Protein AF-A0A3L7VJZ0-F1 (afdb_monomer_lite)

Secondary structure (DSSP, 8-state):
-EEEEEEETTT--EEEHHHH--SS-SSBTTEEEEEEEETTEEEE--EEESSTTSSSEEEEESSSTTTS-EEEEE-SSS-BTTBPTT-EEEE--TTSPEEEEEEE-SSSS-EEEEEEE----SSS--PEEEEEEETTTTEEEEEEESS-PPPPP----SS-------GGGSSSSS--B--S-SSSTTTTS--EEEE-S-GGGTTSS-SEE--HHHHTTTS-SS--BBSPPPPSEEEEEEEE-SSS-EEEEEEEEEEETTEEEEEE-SS-GGGTTT-HHHHHHHHHHHHHHGGGTTSPPPPPPTTHHHHHHHTT------

Foldseek 3Di:
DKWKWKAFPPPGDIDILLVPDDPPDAVDPQKHKKKDDALVDIDGQDDWDCQLPVQRWTWGWHDHPPATWMKTARCHCQDDQNRHHSDIDTDHHNVRIKMKMKGFDPDDHWMWMWMDDDDGHDPPPAFDWFWDQDPPGRMTITIGHHDDDADIDDDGDDPDDPGDDDLSRPLALFSFDKDQAPDPDPQPQAWFKAFCPDLLQPVHDHHTTDDCVQQVQFADRRIFGPPTDAAPDQGIWTWRDPPPTDIGGQWGWHDDPVAIDIDGDTCLRVCPPPHPSSVSSSVSRRVVRCPCSPPDDDDQDPCNQVSCVSSPNDPPDD

Sequence (318 aa):
MLSAVITNAENGTTWDATKDLSLAANPNGAWSYRWFDSPSAMGNMTDQSADWCGAGLAAWGNGTVGSTPCVLKNNSGAAFAGWTPGVLGLHPGATGRQPVVTWTAPAAGNYTFVSSFTLVGSGGDGVIPSVTRNLGKDNIGLGNQYLQTIAPVREPLAAHVAIQFDMAYAPLAKKGFIPTTANCCAGYYRKDDWAKKHPIFDGLPSGGIMDLHYYRNIVPTDKVMMQMQNPDEAVAGAINACLDYASGLYVGVYKLGGGRFVINNLQILENLGTDPAAERLLRNMLNYLAVDENKPPEQLPADWNEKLIEIGYSKGAR

Radius of gyration: 21.04 Å; chains: 1; bounding box: 46×45×62 Å

pLDDT: mean 70.58, std 19.94, range [22.89, 97.81]

Structure (mmCIF, N/CA/C/O backbone):
data_AF-A0A3L7VJZ0-F1
#
_entry.id   AF-A0A3L7VJZ0-F1
#
loop_
_atom_site.group_PDB
_atom_site.id
_atom_site.type_symbol
_atom_site.label_atom_id
_atom_site.label_alt_id
_atom_site.label_comp_id
_atom_site.label_asym_id
_atom_site.label_entity_id
_atom_site.label_seq_id
_atom_site.pdbx_PDB_ins_code
_atom_site.Cartn_x
_atom_site.Cartn_y
_atom_site.Cartn_z
_atom_site.occupancy
_atom_site.B_iso_or_equiv
_atom_site.auth_seq_id
_atom_site.auth_comp_id
_atom_site.auth_asym_id
_atom_site.auth_atom_id
_atom_site.pdbx_PDB_model_num
ATOM 1 N N . MET A 1 1 ? 10.099 -7.625 -14.345 1.00 59.50 1 MET A N 1
ATOM 2 C CA . MET A 1 1 ? 8.942 -7.784 -15.245 1.00 59.50 1 MET A CA 1
ATOM 3 C C . MET A 1 1 ? 7.699 -7.289 -14.535 1.00 59.50 1 MET A C 1
ATOM 5 O O . MET A 1 1 ? 7.506 -7.662 -13.385 1.00 59.50 1 MET A O 1
ATOM 9 N N . LEU A 1 2 ? 6.919 -6.434 -15.189 1.00 63.19 2 LEU A N 1
ATOM 10 C CA . LEU A 1 2 ? 5.676 -5.837 -14.705 1.00 63.19 2 LEU A CA 1
ATOM 11 C C . LEU A 1 2 ? 4.547 -6.215 -15.672 1.00 63.19 2 LEU A C 1
ATOM 13 O O . LEU A 1 2 ? 4.702 -6.083 -16.885 1.00 63.19 2 LEU A O 1
ATOM 17 N N . SER A 1 3 ? 3.416 -6.636 -15.115 1.00 65.88 3 SER A N 1
ATOM 18 C CA . SER A 1 3 ? 2.111 -6.598 -15.772 1.00 65.88 3 SER A CA 1
ATOM 19 C C . SER A 1 3 ? 1.154 -5.866 -14.843 1.00 65.88 3 SER A C 1
ATOM 21 O O . SER A 1 3 ? 1.153 -6.129 -13.640 1.00 65.88 3 SER A O 1
ATOM 23 N N . ALA A 1 4 ? 0.380 -4.929 -15.378 1.00 65.19 4 ALA A N 1
ATOM 24 C CA . ALA A 1 4 ? -0.675 -4.246 -14.646 1.00 65.19 4 ALA A CA 1
ATOM 25 C C . ALA A 1 4 ? -1.837 -3.947 -15.586 1.00 65.19 4 ALA A C 1
ATOM 27 O O . ALA A 1 4 ? -1.631 -3.386 -16.663 1.00 65.19 4 ALA A O 1
ATOM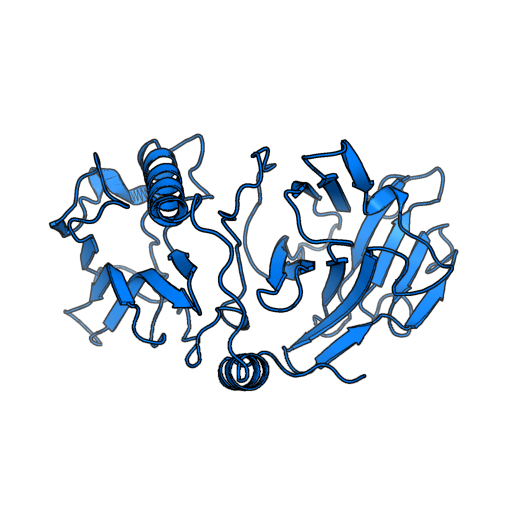 28 N N . VAL A 1 5 ? -3.042 -4.306 -15.155 1.00 70.81 5 VAL A N 1
ATOM 29 C CA . VAL A 1 5 ? -4.291 -4.040 -15.859 1.00 70.81 5 VAL A CA 1
ATOM 30 C C . VAL A 1 5 ? -5.246 -3.340 -14.905 1.00 70.81 5 VAL A C 1
ATOM 32 O O . VAL A 1 5 ? -5.552 -3.849 -13.827 1.00 70.81 5 VAL A O 1
ATOM 35 N N . ILE A 1 6 ? -5.720 -2.172 -15.320 1.00 71.75 6 ILE A N 1
ATOM 36 C CA . ILE A 1 6 ? -6.779 -1.416 -14.665 1.00 71.75 6 ILE A CA 1
ATOM 37 C C . ILE A 1 6 ? -8.039 -1.583 -15.492 1.00 71.75 6 ILE A C 1
ATOM 39 O O . ILE A 1 6 ? -7.975 -1.470 -16.708 1.00 71.75 6 ILE A O 1
ATOM 43 N N . THR A 1 7 ? -9.178 -1.837 -14.861 1.00 68.31 7 THR A N 1
ATOM 44 C CA . THR A 1 7 ? -10.475 -1.918 -15.540 1.00 68.31 7 THR A CA 1
ATOM 45 C C . THR A 1 7 ? -11.470 -1.026 -14.827 1.00 68.31 7 THR A C 1
ATOM 47 O O . THR A 1 7 ? -11.642 -1.155 -13.622 1.00 68.31 7 THR A O 1
ATOM 50 N N . ASN A 1 8 ? -12.126 -0.122 -15.545 1.00 74.00 8 ASN A N 1
ATOM 51 C CA . ASN A 1 8 ? -13.246 0.638 -15.005 1.00 74.00 8 ASN A CA 1
ATOM 52 C C . ASN A 1 8 ? -14.413 -0.326 -14.742 1.00 74.00 8 ASN A C 1
ATOM 54 O O . ASN A 1 8 ? -14.843 -1.047 -15.642 1.00 74.00 8 ASN A O 1
ATOM 58 N N . ALA A 1 9 ? -14.908 -0.359 -13.509 1.00 62.09 9 ALA A N 1
ATOM 59 C CA . ALA A 1 9 ? -15.917 -1.321 -13.077 1.00 62.09 9 ALA A CA 1
ATOM 60 C C . ALA A 1 9 ? -17.318 -1.026 -13.642 1.00 62.09 9 ALA A C 1
ATOM 62 O O . ALA A 1 9 ? -18.160 -1.918 -13.678 1.00 62.09 9 ALA A O 1
ATOM 63 N N . GLU A 1 10 ? -17.570 0.205 -14.089 1.00 67.25 10 GLU A N 1
ATOM 64 C CA . GLU A 1 10 ? -18.876 0.642 -14.590 1.00 67.25 10 GLU A CA 1
ATOM 65 C C . GLU A 1 10 ? -19.042 0.351 -16.083 1.00 67.25 10 GLU A C 1
ATOM 67 O O . GLU A 1 10 ? -20.110 -0.071 -16.521 1.00 67.25 10 GLU A O 1
ATOM 72 N N . ASN A 1 11 ? -17.987 0.570 -16.873 1.00 83.62 11 ASN A N 1
ATOM 73 C CA . ASN A 1 11 ? -18.043 0.458 -18.333 1.00 83.62 11 ASN A CA 1
ATOM 74 C C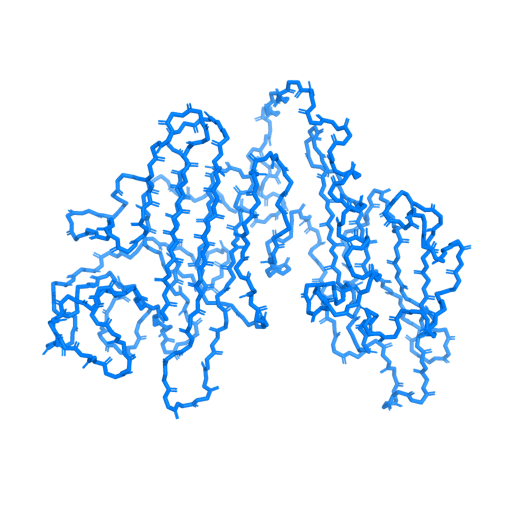 . ASN A 1 11 ? -17.083 -0.587 -18.930 1.00 83.62 11 ASN A C 1
ATOM 76 O O . ASN A 1 11 ? -17.097 -0.801 -20.140 1.00 83.62 11 ASN A O 1
ATOM 80 N N . GLY A 1 12 ? -16.250 -1.236 -18.111 1.00 79.81 12 GLY A N 1
ATOM 81 C CA . GLY A 1 12 ? -15.329 -2.287 -18.548 1.00 79.81 12 GLY A CA 1
ATOM 82 C C . GLY A 1 12 ? -14.107 -1.799 -19.332 1.00 79.81 12 GLY A C 1
ATOM 83 O O . GLY A 1 12 ? -13.362 -2.628 -19.850 1.00 79.81 12 GLY A O 1
ATOM 84 N N . THR A 1 13 ? -13.873 -0.486 -19.440 1.00 87.31 13 THR A N 1
ATOM 85 C CA . THR A 1 13 ? -12.691 0.055 -20.135 1.00 87.31 13 THR A CA 1
ATOM 86 C C . THR A 1 13 ? -11.420 -0.403 -19.435 1.00 87.31 13 THR A C 1
ATOM 88 O O . THR A 1 13 ? -11.302 -0.239 -18.222 1.00 87.31 13 THR A O 1
ATOM 91 N N . THR A 1 14 ? -10.458 -0.937 -20.189 1.00 84.56 14 THR A N 1
ATOM 92 C CA . THR A 1 14 ? -9.197 -1.455 -19.646 1.00 84.56 14 THR A CA 1
ATOM 93 C C . THR A 1 14 ? -7.994 -0.598 -20.032 1.00 84.56 14 THR A C 1
ATOM 95 O O . THR A 1 14 ? -7.876 -0.210 -21.192 1.00 84.56 14 THR A O 1
ATOM 98 N N . TRP A 1 15 ? -7.057 -0.415 -19.103 1.00 84.38 15 TRP A N 1
ATOM 99 C CA . TRP A 1 15 ? -5.712 0.118 -19.333 1.00 84.38 15 TRP A CA 1
ATOM 100 C C . TRP A 1 15 ? -4.696 -0.951 -18.952 1.00 84.38 15 TRP A C 1
ATOM 102 O O . TRP A 1 15 ? -4.693 -1.421 -17.816 1.00 84.38 15 TRP A O 1
ATOM 112 N N . ASP A 1 16 ? -3.835 -1.339 -19.882 1.00 86.94 16 ASP A N 1
ATOM 113 C CA . ASP A 1 16 ? -2.844 -2.400 -19.710 1.00 86.94 16 ASP A CA 1
ATOM 114 C C . ASP A 1 16 ? -1.460 -1.783 -19.876 1.00 86.94 16 ASP A C 1
ATOM 116 O O . ASP A 1 16 ? -1.061 -1.443 -20.987 1.00 86.94 16 ASP A O 1
ATOM 120 N N . ALA A 1 17 ? -0.715 -1.650 -18.774 1.00 78.25 17 ALA A N 1
ATOM 121 C CA . ALA A 1 17 ? 0.588 -0.981 -18.757 1.00 78.25 17 ALA A CA 1
ATOM 122 C C . ALA A 1 17 ? 1.516 -1.511 -19.860 1.00 78.25 17 ALA A C 1
ATOM 124 O O . ALA A 1 17 ? 2.274 -0.768 -20.481 1.00 78.25 17 ALA A O 1
ATOM 125 N N . THR A 1 18 ? 1.431 -2.813 -20.124 1.00 81.38 18 THR A N 1
ATOM 126 C CA . THR A 1 18 ? 2.299 -3.506 -21.064 1.00 81.38 18 THR A CA 1
ATOM 127 C C . THR A 1 18 ? 1.912 -3.228 -22.506 1.00 81.38 18 THR A C 1
ATOM 129 O O . THR A 1 18 ? 2.779 -2.987 -23.352 1.00 81.38 18 THR A O 1
ATOM 132 N N . LYS A 1 19 ? 0.614 -3.259 -22.816 1.00 87.25 19 LYS A N 1
ATOM 133 C CA . LYS A 1 19 ? 0.118 -2.960 -24.167 1.00 87.25 19 LYS A CA 1
ATOM 134 C C . LYS A 1 19 ? 0.196 -1.472 -24.482 1.00 87.25 19 LYS A C 1
ATOM 136 O O . LYS A 1 19 ? 0.553 -1.132 -25.606 1.00 87.25 19 LYS A O 1
ATOM 141 N N . ASP A 1 20 ? -0.037 -0.635 -23.480 1.00 89.50 20 ASP A N 1
ATOM 142 C CA . ASP A 1 20 ? -0.216 0.807 -23.627 1.00 89.50 20 ASP A CA 1
ATOM 143 C C . ASP A 1 20 ? 1.103 1.600 -23.605 1.00 89.50 20 ASP A C 1
ATOM 145 O O . ASP A 1 20 ? 1.085 2.818 -23.817 1.00 89.50 20 ASP A O 1
ATOM 149 N N . LEU A 1 21 ? 2.257 0.948 -23.378 1.00 88.88 21 LEU A N 1
ATOM 150 C CA . LEU A 1 21 ? 3.555 1.615 -23.515 1.00 88.88 21 LEU A CA 1
ATOM 151 C C . LEU A 1 21 ? 3.693 2.217 -24.918 1.00 88.88 21 LEU A C 1
ATOM 153 O O . LEU A 1 21 ? 3.737 1.501 -25.918 1.00 88.88 21 LEU A O 1
ATOM 157 N N . SER A 1 22 ? 3.837 3.540 -24.959 1.00 90.38 22 SER A N 1
ATOM 158 C CA . SER A 1 22 ? 4.000 4.333 -26.173 1.00 90.38 22 SER A CA 1
ATOM 159 C C . SER A 1 22 ? 5.201 5.258 -26.042 1.00 90.38 22 SER A C 1
ATOM 161 O O . SER A 1 22 ? 5.439 5.816 -24.973 1.00 90.38 22 SER A O 1
ATOM 163 N N . LEU A 1 23 ? 5.925 5.440 -27.147 1.00 92.44 23 LEU A N 1
ATOM 164 C CA . LEU A 1 23 ? 7.024 6.401 -27.283 1.00 92.44 23 LEU A CA 1
ATOM 165 C C . LEU A 1 23 ? 6.577 7.695 -27.986 1.00 92.44 23 LEU A C 1
ATOM 167 O O . LEU A 1 23 ? 7.405 8.473 -28.442 1.00 92.44 23 LEU A O 1
ATOM 171 N N . ALA A 1 24 ? 5.270 7.906 -28.163 1.00 92.94 24 ALA A N 1
ATOM 172 C CA . ALA A 1 24 ? 4.765 9.114 -28.815 1.00 92.94 24 ALA A CA 1
ATOM 173 C C . ALA A 1 24 ? 4.842 10.343 -27.893 1.00 92.94 24 ALA A C 1
ATOM 175 O O . ALA A 1 24 ? 5.094 11.449 -28.362 1.00 92.94 24 ALA A O 1
ATOM 176 N N . ALA A 1 25 ? 4.603 10.144 -26.593 1.00 92.81 25 ALA A N 1
ATOM 177 C CA . ALA A 1 25 ? 4.628 11.184 -25.571 1.00 92.81 25 ALA A CA 1
ATOM 178 C C . ALA A 1 25 ? 4.770 10.571 -24.168 1.00 92.81 25 ALA A C 1
ATOM 180 O O . ALA A 1 25 ? 4.453 9.399 -23.956 1.00 92.81 25 ALA A O 1
ATOM 181 N N . ASN A 1 26 ? 5.200 11.380 -23.199 1.00 92.12 26 ASN A N 1
ATOM 182 C CA . ASN A 1 26 ? 5.160 11.046 -21.778 1.00 92.12 26 ASN A CA 1
ATOM 183 C C . ASN A 1 26 ? 4.811 12.306 -20.966 1.00 92.12 26 ASN A C 1
ATOM 185 O O . ASN A 1 26 ? 5.629 13.227 -20.899 1.00 92.12 26 ASN A O 1
ATOM 189 N N . PRO A 1 27 ? 3.621 12.383 -20.348 1.00 89.31 27 PRO A N 1
ATOM 190 C CA . PRO A 1 27 ? 2.592 11.341 -20.239 1.00 89.31 27 PRO A CA 1
ATOM 191 C C . PRO A 1 27 ? 1.908 11.002 -21.577 1.00 89.31 27 PRO A C 1
ATOM 193 O O . PRO A 1 27 ? 1.897 11.813 -22.500 1.00 89.31 27 PRO A O 1
ATOM 196 N N . ASN A 1 28 ? 1.313 9.809 -21.666 1.00 87.12 28 ASN A N 1
ATOM 197 C CA . ASN A 1 28 ? 0.486 9.377 -22.795 1.00 87.12 28 ASN A CA 1
ATOM 198 C C . ASN A 1 28 ? -0.819 8.744 -22.298 1.00 87.12 28 ASN A C 1
ATOM 200 O O . ASN A 1 28 ? -0.825 7.639 -21.750 1.00 87.12 28 ASN A O 1
ATOM 204 N N . GLY A 1 29 ? -1.933 9.447 -22.506 1.00 87.31 29 GLY A N 1
ATOM 205 C CA . GLY A 1 29 ? -3.231 9.043 -21.969 1.00 87.31 29 GLY A CA 1
ATOM 206 C C . GLY A 1 29 ? -3.200 8.957 -20.440 1.00 87.31 29 GLY A C 1
ATOM 207 O O . GLY A 1 29 ? -2.767 9.892 -19.772 1.00 87.31 29 GLY A O 1
ATOM 208 N N . ALA A 1 30 ? -3.642 7.823 -19.895 1.00 81.62 30 ALA A N 1
ATOM 209 C CA . ALA A 1 30 ? -3.660 7.566 -18.454 1.00 81.62 30 ALA A CA 1
ATOM 210 C C . ALA A 1 30 ? -2.274 7.235 -17.865 1.00 81.62 30 ALA A C 1
ATOM 212 O O . ALA A 1 30 ? -2.130 7.162 -16.646 1.00 81.62 30 ALA A O 1
ATOM 213 N N . TRP A 1 31 ? -1.256 7.015 -18.703 1.00 84.69 31 TRP A N 1
ATOM 214 C CA . TRP A 1 31 ? 0.049 6.514 -18.278 1.00 84.69 31 TRP A CA 1
ATOM 215 C C . TRP A 1 31 ? 1.120 7.605 -18.254 1.00 84.69 31 TRP A C 1
ATOM 217 O O . TRP A 1 31 ? 1.210 8.444 -19.150 1.00 84.69 31 TRP A O 1
ATOM 227 N N . SER A 1 32 ? 1.990 7.548 -17.247 1.00 83.12 32 SER A N 1
ATOM 228 C CA . SER A 1 32 ? 3.248 8.297 -17.212 1.00 83.12 32 SER A CA 1
ATOM 229 C C . SER A 1 32 ? 4.397 7.435 -16.697 1.00 83.12 32 SER A C 1
ATOM 231 O O . SER A 1 32 ? 4.209 6.561 -15.849 1.00 83.12 32 SER A O 1
ATOM 233 N N . TYR A 1 33 ? 5.596 7.703 -17.205 1.00 85.19 33 TYR A N 1
ATOM 234 C CA . TYR A 1 33 ? 6.823 6.977 -16.883 1.00 85.19 33 TYR A CA 1
ATOM 235 C C . TYR A 1 33 ? 7.784 7.940 -16.203 1.00 85.19 33 TYR A C 1
ATOM 237 O O . TYR A 1 33 ? 8.124 8.991 -16.750 1.00 85.19 33 TYR A O 1
ATOM 245 N N . ARG A 1 34 ? 8.165 7.641 -14.968 1.00 81.56 34 ARG A N 1
ATOM 246 C CA . ARG A 1 34 ? 8.806 8.600 -14.070 1.00 81.56 34 ARG A CA 1
ATOM 247 C C . ARG A 1 34 ? 10.038 7.996 -13.435 1.00 81.56 34 ARG A C 1
ATOM 249 O O . ARG A 1 34 ? 10.108 6.792 -13.234 1.00 81.56 34 ARG A O 1
ATOM 256 N N . TRP A 1 35 ? 10.996 8.839 -13.099 1.00 76.56 35 TRP A N 1
ATOM 257 C CA . TRP A 1 35 ? 12.104 8.475 -12.226 1.00 76.56 35 TRP A CA 1
ATOM 258 C C . TRP A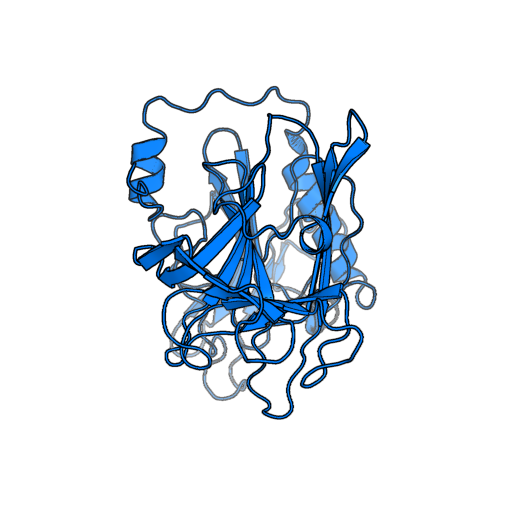 1 35 ? 11.834 9.018 -10.824 1.00 76.56 35 TRP A C 1
ATOM 260 O O . TRP A 1 35 ? 11.205 10.068 -10.671 1.00 76.56 35 TRP A O 1
ATOM 270 N N . PHE A 1 36 ? 12.319 8.302 -9.817 1.00 68.69 36 PHE A N 1
ATOM 271 C CA . PHE A 1 36 ? 12.173 8.640 -8.412 1.00 68.69 36 PHE A CA 1
ATOM 272 C C . PHE A 1 36 ? 13.491 8.446 -7.662 1.00 68.69 36 PHE A C 1
ATOM 274 O O . PHE A 1 36 ? 14.038 7.345 -7.646 1.00 68.69 36 PHE A O 1
ATOM 281 N N . ASP A 1 37 ? 13.942 9.495 -6.983 1.00 65.94 37 ASP A N 1
ATOM 282 C CA . ASP A 1 37 ? 15.051 9.440 -6.025 1.00 65.94 37 ASP A CA 1
ATOM 283 C C . ASP A 1 37 ? 14.549 9.685 -4.599 1.00 65.94 37 ASP A C 1
ATOM 285 O O . ASP A 1 37 ? 14.923 8.988 -3.659 1.00 65.94 37 ASP A O 1
ATOM 289 N N . SER A 1 38 ? 13.711 10.710 -4.436 1.00 57.22 38 SER A N 1
ATOM 290 C CA . SER A 1 38 ? 13.129 11.131 -3.162 1.00 57.22 38 SER A CA 1
ATOM 291 C C . SER A 1 38 ? 11.827 11.912 -3.411 1.00 57.22 38 SER A C 1
ATOM 293 O O . SER A 1 38 ? 11.558 12.309 -4.548 1.00 57.22 38 SER A O 1
ATOM 295 N N . PRO A 1 39 ? 11.000 12.193 -2.386 1.00 50.78 39 PRO A N 1
ATOM 296 C CA . PRO A 1 39 ? 9.749 12.941 -2.568 1.00 50.78 39 PRO A CA 1
ATOM 297 C C . PRO A 1 39 ? 9.911 14.341 -3.190 1.00 50.78 39 PRO A C 1
ATOM 299 O O . PRO A 1 39 ? 8.983 14.853 -3.816 1.00 50.78 39 PRO A O 1
ATOM 302 N N . SER A 1 40 ? 11.081 14.970 -3.034 1.00 52.59 40 SER A N 1
ATOM 303 C CA . SER A 1 40 ? 11.429 16.250 -3.668 1.00 52.59 40 SER A CA 1
ATOM 304 C C . SER A 1 40 ? 12.166 16.091 -5.004 1.00 52.59 40 SER A C 1
ATOM 306 O O . SER A 1 40 ? 12.342 17.074 -5.721 1.00 52.59 40 SER A O 1
ATOM 308 N N . ALA A 1 41 ? 12.568 14.869 -5.358 1.00 65.38 41 ALA A N 1
ATOM 309 C CA . ALA A 1 41 ? 13.318 14.532 -6.560 1.00 65.38 41 ALA A CA 1
ATOM 310 C C . ALA A 1 41 ? 12.626 13.375 -7.300 1.00 65.38 41 ALA A C 1
ATOM 312 O O . ALA A 1 41 ? 13.017 12.210 -7.215 1.00 65.38 41 ALA A O 1
ATOM 313 N N . MET A 1 42 ? 11.564 13.728 -8.024 1.00 71.12 42 MET A N 1
ATOM 314 C CA . MET A 1 42 ? 10.808 12.843 -8.906 1.00 71.12 42 MET A CA 1
ATOM 315 C C . MET A 1 42 ? 10.390 13.623 -10.153 1.00 71.12 42 MET A C 1
ATOM 317 O O . MET A 1 42 ? 9.922 14.759 -10.050 1.00 71.12 42 MET A O 1
ATOM 321 N N . GLY A 1 43 ? 10.471 13.007 -11.328 1.00 76.38 43 GLY A N 1
ATOM 322 C CA . GLY A 1 43 ? 10.140 13.667 -12.591 1.00 76.38 43 GLY A CA 1
ATOM 323 C C . GLY A 1 43 ? 9.720 12.684 -13.673 1.00 76.38 43 GLY A C 1
ATOM 324 O O . GLY A 1 43 ? 9.879 11.477 -13.516 1.00 76.38 43 GLY A O 1
ATOM 325 N N . ASN A 1 44 ? 9.155 13.192 -14.767 1.00 86.25 44 ASN A N 1
ATOM 326 C CA . ASN A 1 44 ? 8.899 12.360 -15.941 1.00 86.25 44 ASN A CA 1
ATOM 327 C C . ASN A 1 44 ? 10.227 12.022 -16.624 1.00 86.25 44 ASN A C 1
ATOM 329 O O . ASN A 1 44 ? 11.151 12.835 -16.651 1.00 86.25 44 ASN A O 1
ATOM 333 N N . MET A 1 45 ? 10.314 10.809 -17.153 1.00 88.12 45 MET A N 1
ATOM 334 C CA . MET A 1 45 ? 11.379 10.404 -18.062 1.00 88.12 45 MET A CA 1
ATOM 335 C C . MET A 1 45 ? 11.226 11.168 -19.378 1.00 88.12 45 MET A C 1
ATOM 337 O O . MET A 1 45 ? 10.134 11.197 -19.945 1.00 88.12 45 MET A O 1
ATOM 341 N N . THR A 1 46 ? 12.296 11.812 -19.835 1.00 91.81 46 THR A N 1
ATOM 342 C CA . THR A 1 46 ? 12.286 12.662 -21.037 1.00 91.81 46 THR A CA 1
ATOM 343 C C . THR A 1 46 ? 12.917 11.989 -22.241 1.00 91.81 46 THR A C 1
ATOM 345 O O . THR A 1 46 ? 12.632 12.373 -23.371 1.00 91.81 46 THR A O 1
ATOM 348 N N . ASP A 1 47 ? 13.749 10.981 -22.006 1.00 90.38 47 ASP A N 1
ATOM 349 C CA . ASP A 1 47 ? 14.479 10.306 -23.061 1.00 90.38 47 ASP A CA 1
ATOM 350 C C . ASP A 1 47 ? 13.693 9.077 -23.508 1.00 90.38 47 ASP A C 1
ATOM 352 O O . ASP A 1 47 ? 13.207 8.302 -22.679 1.00 90.38 47 ASP A O 1
ATOM 356 N N . GLN A 1 48 ? 13.592 8.887 -24.822 1.00 91.62 48 GLN A N 1
ATOM 357 C CA . GLN A 1 48 ? 12.895 7.764 -25.440 1.00 91.62 48 GLN A CA 1
ATOM 358 C C . GLN A 1 48 ? 13.763 7.102 -26.510 1.00 91.62 48 GLN A C 1
ATOM 360 O O . GLN A 1 48 ? 14.454 7.778 -27.272 1.00 91.62 48 GLN A O 1
ATOM 365 N N . SER A 1 49 ? 13.695 5.777 -26.605 1.00 89.94 49 SER A N 1
ATOM 366 C CA . SER A 1 49 ? 14.302 5.028 -27.708 1.00 89.94 49 SER A CA 1
ATOM 367 C C . SER A 1 49 ? 13.428 3.843 -28.077 1.00 89.94 49 SER A C 1
ATOM 369 O O . SER A 1 49 ? 12.936 3.137 -27.200 1.00 89.94 49 SER A O 1
ATOM 371 N N . ALA A 1 50 ? 13.256 3.604 -29.377 1.00 89.81 50 ALA A N 1
ATOM 372 C CA . ALA A 1 50 ? 12.656 2.368 -29.880 1.00 89.81 50 ALA A CA 1
ATOM 373 C C . ALA A 1 50 ? 13.594 1.160 -29.711 1.00 89.81 50 ALA A C 1
ATOM 375 O O . ALA A 1 50 ? 13.145 0.019 -29.807 1.00 89.81 50 ALA A O 1
ATOM 376 N N . ASP A 1 51 ? 14.877 1.423 -29.454 1.00 88.00 51 ASP A N 1
ATOM 377 C CA . ASP A 1 51 ? 15.906 0.412 -29.294 1.00 88.00 51 ASP A CA 1
ATOM 378 C C . ASP A 1 51 ? 16.972 0.851 -28.276 1.00 88.00 51 ASP A C 1
ATOM 380 O O . ASP A 1 51 ? 18.094 1.232 -28.609 1.00 88.00 51 ASP A O 1
ATOM 384 N N . TRP A 1 52 ? 16.587 0.871 -27.000 1.00 83.50 52 TRP A N 1
ATOM 385 C CA . TRP A 1 52 ? 17.361 1.464 -25.908 1.00 83.50 52 TRP A CA 1
ATOM 386 C C . TRP A 1 52 ? 18.743 0.833 -25.708 1.00 83.50 52 TRP A C 1
ATOM 388 O O . TRP A 1 52 ? 19.636 1.500 -25.214 1.00 83.50 52 TRP A O 1
ATOM 398 N N . CYS A 1 53 ? 18.960 -0.424 -26.092 1.00 77.25 53 CYS A N 1
ATOM 399 C CA . CYS A 1 53 ? 20.256 -1.099 -25.943 1.00 77.25 53 CYS A CA 1
ATOM 400 C C . CYS A 1 53 ? 20.705 -1.883 -27.186 1.00 77.25 53 CYS A C 1
ATOM 402 O O . CYS A 1 53 ? 21.576 -2.744 -27.073 1.00 77.25 53 CYS A O 1
ATOM 404 N N . GLY A 1 54 ? 20.132 -1.607 -28.362 1.00 77.88 54 GLY A N 1
ATOM 405 C CA . GLY A 1 54 ? 20.439 -2.370 -29.579 1.00 77.88 54 GLY A CA 1
ATOM 406 C C . GLY A 1 54 ? 19.836 -3.782 -29.589 1.00 77.88 54 GLY A C 1
ATOM 407 O O . GLY A 1 54 ? 20.372 -4.676 -30.240 1.00 77.88 54 GLY A O 1
ATOM 408 N N . ALA A 1 55 ? 18.776 -4.011 -28.812 1.00 75.19 55 ALA A N 1
ATOM 409 C CA . ALA A 1 55 ? 18.142 -5.311 -28.606 1.00 75.19 55 ALA A CA 1
ATOM 410 C C . ALA A 1 55 ? 16.615 -5.294 -28.806 1.00 75.19 55 ALA A C 1
ATOM 412 O O . ALA A 1 55 ? 15.917 -6.179 -28.317 1.00 75.19 55 ALA A O 1
ATOM 413 N N . GLY A 1 56 ? 16.073 -4.285 -29.495 1.00 82.44 56 GLY A N 1
ATOM 414 C CA . GLY A 1 56 ? 14.636 -4.133 -29.742 1.00 82.44 56 GLY A CA 1
ATOM 415 C C . GLY A 1 56 ? 13.832 -3.786 -28.485 1.00 82.44 56 GLY A C 1
ATOM 416 O O . GLY A 1 56 ? 12.664 -4.167 -28.367 1.00 82.44 56 GLY A O 1
ATOM 417 N N . LEU A 1 57 ? 14.458 -3.103 -27.522 1.00 86.31 57 LEU A N 1
ATOM 418 C CA . LEU A 1 57 ? 13.795 -2.663 -26.296 1.00 86.31 57 LEU A CA 1
ATOM 419 C C . LEU A 1 57 ? 13.293 -1.228 -26.459 1.00 86.31 57 LEU A C 1
ATOM 421 O O . LEU A 1 57 ? 14.082 -0.286 -26.433 1.00 86.31 57 LEU A O 1
ATOM 425 N N . ALA A 1 58 ? 11.979 -1.057 -26.576 1.00 90.06 58 ALA A N 1
ATOM 426 C CA . ALA A 1 58 ? 11.373 0.268 -26.533 1.00 90.06 58 ALA A CA 1
ATOM 427 C C . ALA A 1 58 ? 11.396 0.780 -25.094 1.00 90.06 58 ALA A C 1
ATOM 429 O O . ALA A 1 58 ? 10.977 0.051 -24.197 1.00 90.06 58 ALA A O 1
ATOM 430 N N . ALA A 1 59 ? 11.857 2.003 -24.846 1.00 89.00 59 ALA A N 1
ATOM 431 C CA . ALA A 1 59 ? 11.983 2.487 -23.481 1.00 89.00 59 ALA A CA 1
ATOM 432 C C . ALA A 1 59 ? 11.837 3.992 -23.312 1.00 89.00 59 ALA A C 1
ATOM 434 O O . ALA A 1 59 ? 12.126 4.777 -24.217 1.00 89.00 59 ALA A O 1
ATOM 435 N N . TRP A 1 60 ? 11.447 4.332 -22.087 1.00 92.06 60 TRP A N 1
ATOM 436 C CA . TRP A 1 60 ? 11.600 5.638 -21.469 1.00 92.06 60 TRP A CA 1
ATOM 437 C C . TRP A 1 60 ? 12.732 5.584 -20.445 1.00 92.06 60 TRP A C 1
ATOM 439 O O . TRP A 1 60 ? 12.844 4.608 -19.697 1.00 92.06 60 TRP A O 1
ATOM 449 N N . GLY A 1 61 ? 13.536 6.640 -20.369 1.00 88.88 61 GLY A N 1
ATOM 450 C CA . GLY A 1 61 ? 14.606 6.781 -19.387 1.00 88.88 61 GLY A CA 1
ATOM 451 C C . GLY A 1 61 ? 14.971 8.236 -19.105 1.00 88.88 61 GLY A C 1
ATOM 452 O O . GLY A 1 61 ? 14.263 9.170 -19.490 1.00 88.88 61 GLY A O 1
ATOM 453 N N . ASN A 1 62 ? 16.065 8.432 -18.374 1.00 83.00 62 ASN A N 1
ATOM 454 C CA . ASN A 1 62 ? 16.579 9.763 -18.053 1.00 83.00 62 ASN A CA 1
ATOM 455 C C . ASN A 1 62 ? 18.116 9.747 -18.021 1.00 83.00 62 ASN A C 1
ATOM 457 O O . ASN A 1 62 ? 18.723 9.670 -16.949 1.00 83.00 62 ASN A O 1
ATOM 461 N N . GLY A 1 63 ? 18.709 9.756 -19.216 1.00 77.81 63 GLY A N 1
ATOM 462 C CA . GLY A 1 63 ? 20.135 9.721 -19.527 1.00 77.81 63 GLY A CA 1
ATOM 463 C C . GLY A 1 63 ? 20.583 8.418 -20.205 1.00 77.81 63 GLY A C 1
ATOM 464 O O . GLY A 1 63 ? 19.830 7.756 -20.914 1.00 77.81 63 GLY A O 1
ATOM 465 N N . THR A 1 64 ? 21.852 8.052 -20.017 1.00 69.88 64 THR A N 1
ATOM 466 C CA . THR A 1 64 ? 22.500 6.966 -20.768 1.00 69.88 64 THR A CA 1
ATOM 467 C C . THR A 1 64 ? 22.045 5.567 -20.335 1.00 69.88 64 THR A C 1
ATOM 469 O O . THR A 1 64 ? 21.759 5.299 -19.165 1.00 69.88 64 THR A O 1
ATOM 472 N N . VAL A 1 65 ? 22.024 4.651 -21.302 1.00 68.50 65 VAL A N 1
ATOM 473 C CA . VAL A 1 65 ? 21.746 3.216 -21.152 1.00 68.50 65 VAL A CA 1
ATOM 474 C C . VAL A 1 65 ? 22.574 2.592 -20.023 1.00 68.50 65 VAL A C 1
ATOM 476 O O . VAL A 1 65 ? 23.781 2.808 -19.937 1.00 68.50 65 VAL A O 1
ATOM 479 N N . GLY A 1 66 ? 21.929 1.794 -19.167 1.00 62.34 66 GLY A N 1
ATOM 480 C CA . GLY A 1 66 ? 22.587 0.987 -18.131 1.00 62.34 66 GLY A CA 1
ATOM 481 C C . GLY A 1 66 ? 22.956 1.722 -16.838 1.00 62.34 66 GLY A C 1
ATOM 482 O O . GLY A 1 66 ? 23.201 1.066 -15.832 1.00 62.34 66 GLY A O 1
ATOM 483 N N . SER A 1 67 ? 22.953 3.059 -16.820 1.00 66.62 67 SER A N 1
ATOM 484 C CA . SER A 1 67 ? 23.263 3.855 -15.619 1.00 66.62 67 SER A CA 1
ATOM 485 C C . SER A 1 67 ? 22.077 4.658 -15.081 1.00 66.62 67 SER A C 1
ATOM 487 O O . SER A 1 67 ? 22.172 5.263 -14.010 1.00 66.62 67 SER A O 1
ATOM 489 N N . THR A 1 68 ? 20.944 4.650 -15.782 1.00 73.75 68 THR A N 1
ATOM 490 C CA . THR A 1 68 ? 19.786 5.504 -15.493 1.00 73.75 68 THR A CA 1
ATOM 491 C C . THR A 1 68 ? 18.515 4.687 -15.283 1.00 73.75 68 THR A C 1
ATOM 493 O O . THR A 1 68 ? 18.403 3.571 -15.803 1.00 73.75 68 THR A O 1
ATOM 496 N N . PRO A 1 69 ? 17.559 5.199 -14.485 1.00 77.69 69 PRO A N 1
ATOM 497 C CA . PRO A 1 69 ? 16.286 4.522 -14.320 1.00 77.69 69 PRO A CA 1
ATOM 498 C C . PRO A 1 69 ? 15.563 4.483 -15.666 1.00 77.69 69 PRO A C 1
ATOM 500 O O . PRO A 1 69 ? 15.462 5.509 -16.341 1.00 77.69 69 PRO A O 1
ATOM 503 N N . CYS A 1 70 ? 15.044 3.318 -16.045 1.00 82.12 70 CYS A N 1
ATOM 504 C CA . CYS A 1 70 ? 14.279 3.172 -17.279 1.00 82.12 70 CYS A CA 1
ATOM 505 C C . CYS A 1 70 ? 13.119 2.179 -17.154 1.00 82.12 70 CYS A C 1
ATOM 507 O O . CYS A 1 70 ? 13.161 1.205 -16.395 1.00 82.12 70 CYS A O 1
ATOM 509 N N . VAL A 1 71 ? 12.068 2.472 -17.918 1.00 85.94 71 VAL A N 1
ATOM 510 C CA . VAL A 1 71 ? 10.920 1.598 -18.161 1.00 85.94 71 VAL A CA 1
ATOM 511 C C . VAL A 1 71 ? 11.059 1.085 -19.584 1.00 85.94 71 VAL A C 1
ATOM 513 O O . VAL A 1 71 ? 11.032 1.877 -20.523 1.00 85.94 71 VAL A O 1
ATOM 516 N N . LEU A 1 72 ? 11.218 -0.224 -19.747 1.00 83.38 72 LEU A N 1
ATOM 517 C CA . LEU A 1 72 ? 11.461 -0.851 -21.044 1.00 83.38 72 LEU A CA 1
ATOM 518 C C . LEU A 1 72 ? 10.335 -1.817 -21.386 1.00 83.38 72 LEU A C 1
ATOM 520 O O . LEU A 1 72 ? 9.784 -2.451 -20.499 1.00 83.38 72 LEU A O 1
ATOM 524 N N . LYS A 1 73 ? 10.045 -2.015 -22.663 1.00 87.56 73 LYS A N 1
ATOM 525 C CA . LYS A 1 73 ? 9.257 -3.136 -23.170 1.00 87.56 73 LYS A CA 1
ATOM 526 C C . LYS A 1 73 ? 10.104 -3.905 -24.154 1.00 87.56 73 LYS A C 1
ATOM 528 O O . LYS A 1 73 ? 10.648 -3.329 -25.099 1.00 87.56 73 LYS A O 1
ATOM 533 N N . ASN A 1 74 ? 10.188 -5.212 -23.943 1.00 84.38 74 ASN A N 1
ATOM 534 C CA . ASN A 1 74 ? 10.827 -6.076 -24.914 1.00 84.38 74 ASN A CA 1
ATOM 535 C C . ASN A 1 74 ? 9.911 -6.242 -26.131 1.00 84.38 74 ASN A C 1
ATOM 537 O O . ASN A 1 74 ? 8.982 -7.043 -26.104 1.00 84.38 74 ASN A O 1
ATOM 541 N N . ASN A 1 75 ? 10.159 -5.465 -27.182 1.00 86.06 75 ASN A N 1
ATOM 542 C CA . ASN A 1 75 ? 9.462 -5.600 -28.459 1.00 86.06 75 ASN A CA 1
ATOM 543 C C . ASN A 1 75 ? 10.213 -6.521 -29.425 1.00 86.06 75 ASN A C 1
ATOM 545 O O . ASN A 1 75 ? 9.721 -6.785 -30.522 1.00 86.06 75 ASN A O 1
ATOM 549 N N . SER A 1 76 ? 11.389 -7.021 -29.037 1.00 76.69 76 SER A N 1
ATOM 550 C CA . SER A 1 76 ? 12.073 -8.037 -29.819 1.00 76.69 76 SER A CA 1
ATOM 551 C C . SER A 1 76 ? 11.284 -9.345 -29.746 1.00 76.69 76 SER A C 1
ATOM 553 O O . SER A 1 76 ? 10.707 -9.693 -28.716 1.00 76.69 76 SER A O 1
ATOM 555 N N . GLY A 1 77 ? 11.251 -10.097 -30.844 1.00 81.12 77 GLY A N 1
ATOM 556 C CA . GLY A 1 77 ? 10.619 -11.420 -30.878 1.00 81.12 77 GLY A CA 1
ATOM 557 C C . GLY A 1 77 ? 11.353 -12.486 -30.050 1.00 81.12 77 GLY A C 1
ATOM 558 O O . GLY A 1 77 ? 10.996 -13.657 -30.134 1.00 81.12 77 GLY A O 1
ATOM 559 N N . ALA A 1 78 ? 12.382 -12.112 -29.281 1.00 81.69 78 ALA A N 1
ATOM 560 C CA . ALA A 1 78 ? 13.243 -13.011 -28.523 1.00 81.69 78 ALA A CA 1
ATOM 561 C C . ALA A 1 78 ? 13.419 -12.543 -27.068 1.00 81.69 78 ALA A C 1
ATOM 563 O O . ALA A 1 78 ? 13.216 -11.380 -26.726 1.00 81.69 78 ALA A O 1
ATOM 564 N N . ALA A 1 79 ? 13.794 -13.461 -26.178 1.00 77.12 79 ALA A N 1
ATOM 565 C CA . ALA A 1 79 ? 14.121 -13.089 -24.807 1.00 77.12 79 ALA A CA 1
ATOM 566 C C . ALA A 1 79 ? 15.450 -12.316 -24.752 1.00 77.12 79 ALA A C 1
ATOM 568 O O . ALA A 1 79 ? 16.414 -12.693 -25.416 1.00 77.12 79 ALA A O 1
ATOM 569 N N . PHE A 1 80 ? 15.522 -11.282 -23.913 1.00 73.12 80 PHE A N 1
ATOM 570 C CA . PHE A 1 80 ? 16.736 -10.494 -23.688 1.00 73.12 80 PHE A CA 1
ATOM 571 C C . PHE A 1 80 ? 17.061 -10.450 -22.196 1.00 73.12 80 PHE A C 1
ATOM 573 O O . PHE A 1 80 ? 16.242 -9.985 -21.410 1.00 73.12 80 PHE A O 1
ATOM 580 N N . ALA A 1 81 ? 18.232 -10.954 -21.789 1.00 68.56 81 ALA A N 1
ATOM 581 C CA . ALA A 1 81 ? 18.667 -10.989 -20.384 1.00 68.56 81 ALA A CA 1
ATOM 582 C C . ALA A 1 81 ? 17.609 -11.561 -19.404 1.00 68.56 81 ALA A C 1
ATOM 584 O O . ALA A 1 81 ? 17.485 -11.117 -18.267 1.00 68.56 81 ALA A O 1
ATOM 585 N N . GLY A 1 82 ? 16.819 -12.544 -19.861 1.00 65.62 82 GLY A N 1
ATOM 586 C CA . GLY A 1 82 ? 15.717 -13.153 -19.106 1.00 65.62 82 GLY A CA 1
ATOM 587 C C . GLY A 1 82 ? 14.367 -12.424 -19.206 1.00 65.62 82 GLY A C 1
ATOM 588 O O . GLY A 1 82 ? 13.374 -12.932 -18.690 1.00 65.62 82 GLY A O 1
ATOM 589 N N . TRP A 1 83 ? 14.288 -11.261 -19.863 1.00 70.56 83 TRP A N 1
ATOM 590 C CA . TRP A 1 83 ? 13.025 -10.584 -20.171 1.00 70.56 83 TRP A CA 1
ATOM 591 C C . TRP A 1 83 ? 12.383 -11.195 -21.406 1.00 70.56 83 TRP A C 1
ATOM 593 O O . TRP A 1 83 ? 12.927 -11.117 -22.508 1.00 70.56 83 TRP A O 1
ATOM 603 N N . THR A 1 84 ? 11.203 -11.781 -21.235 1.00 75.12 84 THR A N 1
ATOM 604 C CA . THR A 1 84 ? 10.429 -12.342 -22.342 1.00 75.12 84 THR A CA 1
ATOM 605 C C . THR A 1 84 ? 9.828 -11.241 -23.225 1.00 75.12 84 THR A C 1
ATOM 607 O O . THR A 1 84 ? 9.529 -10.154 -22.717 1.00 75.12 84 THR A O 1
ATOM 610 N N . PRO A 1 85 ? 9.610 -11.511 -24.525 1.00 81.88 85 PRO A N 1
ATOM 611 C CA . PRO A 1 85 ? 8.893 -10.609 -25.420 1.00 81.88 85 PRO A CA 1
ATOM 612 C C . PRO A 1 85 ? 7.550 -10.151 -24.852 1.00 81.88 85 PRO A C 1
ATOM 614 O O . PRO A 1 85 ? 6.829 -10.922 -24.220 1.00 81.88 85 PRO A O 1
ATOM 617 N N . GLY A 1 86 ? 7.207 -8.894 -25.112 1.00 77.88 86 GLY A N 1
ATOM 618 C CA . GLY A 1 86 ? 5.917 -8.311 -24.779 1.00 77.88 86 GLY A CA 1
ATOM 619 C C . GLY A 1 86 ? 5.710 -8.013 -23.300 1.00 77.88 86 GLY A C 1
ATOM 620 O O . GLY A 1 86 ? 4.563 -7.839 -22.922 1.00 77.88 86 GLY A O 1
ATOM 621 N N . VAL A 1 87 ? 6.762 -7.947 -22.477 1.00 73.00 87 VAL A N 1
ATOM 622 C CA . VAL A 1 87 ? 6.669 -7.637 -21.037 1.00 73.00 87 VAL A CA 1
ATOM 623 C C . VAL A 1 87 ? 7.408 -6.339 -20.705 1.00 73.00 87 VAL A C 1
ATOM 625 O O . VAL A 1 87 ? 8.428 -6.025 -21.326 1.00 73.00 87 VAL A O 1
ATOM 628 N N . LEU A 1 88 ? 6.908 -5.592 -19.711 1.00 78.69 88 LEU A N 1
ATOM 629 C CA . LEU A 1 88 ? 7.585 -4.407 -19.187 1.00 78.69 88 LEU A CA 1
ATOM 630 C C . LEU A 1 88 ? 8.722 -4.767 -18.221 1.00 78.69 88 LEU A C 1
ATOM 632 O O . LEU A 1 88 ? 8.537 -5.517 -17.263 1.00 78.69 88 LEU A O 1
ATOM 636 N N . GLY A 1 89 ? 9.895 -4.188 -18.434 1.00 76.38 89 GLY A N 1
ATOM 637 C CA . GLY A 1 89 ? 11.040 -4.168 -17.537 1.00 76.38 89 GLY A CA 1
ATOM 638 C C . GLY A 1 89 ? 11.145 -2.834 -16.800 1.00 76.38 89 GLY A C 1
ATOM 639 O O . GLY A 1 89 ? 10.864 -1.776 -17.357 1.00 76.38 89 GLY A O 1
ATOM 640 N N . LEU A 1 90 ? 11.573 -2.900 -15.542 1.00 77.25 90 LEU A N 1
ATOM 641 C CA . LEU A 1 90 ? 11.884 -1.749 -14.703 1.00 77.25 90 LEU A CA 1
ATOM 642 C C . LEU A 1 90 ? 13.339 -1.890 -14.270 1.00 77.25 90 LEU A C 1
ATOM 644 O O . LEU A 1 90 ? 13.666 -2.835 -13.550 1.00 77.25 90 LEU A O 1
ATOM 648 N N . HIS A 1 91 ? 14.203 -0.989 -14.728 1.00 74.94 91 HIS A N 1
ATOM 649 C CA . HIS A 1 91 ? 15.623 -1.008 -14.394 1.00 74.94 91 HIS A CA 1
ATOM 650 C C . HIS A 1 91 ? 15.980 0.213 -13.532 1.00 74.94 91 HIS A C 1
ATOM 652 O O . HIS A 1 91 ? 15.692 1.337 -13.952 1.00 74.94 91 HIS A O 1
ATOM 658 N N . PRO A 1 92 ? 16.581 0.031 -12.342 1.00 69.50 92 PRO A N 1
ATOM 659 C CA . PRO A 1 92 ? 17.036 1.137 -11.501 1.00 69.50 92 PRO A CA 1
ATOM 660 C C . PRO A 1 92 ? 18.281 1.829 -12.081 1.00 69.50 92 PRO A C 1
ATOM 662 O O . PRO A 1 92 ? 19.050 1.236 -12.830 1.00 69.50 92 PRO A O 1
ATOM 665 N N . GLY A 1 93 ? 18.501 3.097 -11.739 1.00 67.69 93 GLY A N 1
ATOM 666 C CA . GLY A 1 93 ? 19.737 3.811 -12.072 1.00 67.69 93 GLY A CA 1
ATOM 667 C C . GLY A 1 93 ? 20.901 3.454 -11.141 1.00 67.69 93 GLY A C 1
ATOM 668 O O . GLY A 1 93 ? 20.698 2.910 -10.056 1.00 67.69 93 GLY A O 1
ATOM 669 N N . ALA A 1 94 ? 22.119 3.842 -11.528 1.00 59.31 94 ALA A N 1
ATOM 670 C CA . ALA A 1 94 ? 23.379 3.509 -10.849 1.00 59.31 94 ALA A CA 1
ATOM 671 C C . ALA A 1 94 ? 23.486 3.998 -9.388 1.00 59.31 94 ALA A C 1
ATOM 673 O O . ALA A 1 94 ? 24.340 3.527 -8.645 1.00 59.31 94 ALA A O 1
ATOM 674 N N . THR A 1 95 ? 22.620 4.921 -8.956 1.00 59.22 95 THR A N 1
ATOM 675 C CA . THR A 1 95 ? 22.558 5.438 -7.575 1.00 59.22 95 THR A CA 1
ATOM 676 C C . THR A 1 95 ? 21.294 5.004 -6.826 1.00 59.22 95 THR A C 1
ATOM 678 O O . THR A 1 95 ? 20.887 5.664 -5.875 1.00 59.22 95 THR A O 1
ATOM 681 N N . GLY A 1 96 ? 20.619 3.941 -7.277 1.00 56.75 96 GLY A N 1
ATOM 682 C CA . GLY A 1 96 ? 19.360 3.486 -6.679 1.00 56.75 96 GLY A CA 1
ATOM 683 C C . GLY A 1 96 ? 18.140 4.329 -7.063 1.00 56.75 96 GLY A C 1
ATOM 684 O O . GLY A 1 96 ? 17.094 4.193 -6.433 1.00 56.75 96 GLY A O 1
ATOM 685 N N . ARG A 1 97 ? 18.255 5.174 -8.100 1.00 66.88 97 ARG A N 1
ATOM 686 C CA . ARG A 1 97 ? 17.114 5.885 -8.701 1.00 66.88 97 ARG A CA 1
ATOM 687 C C . ARG A 1 97 ? 16.110 4.874 -9.239 1.00 66.88 97 ARG A C 1
ATOM 689 O O . ARG A 1 97 ? 16.501 3.978 -9.985 1.00 66.88 97 ARG A O 1
ATOM 696 N N . GLN A 1 98 ? 14.834 5.022 -8.920 1.00 69.81 98 GLN A N 1
ATOM 697 C CA . GLN A 1 98 ? 13.816 4.027 -9.239 1.00 69.81 98 GLN A CA 1
ATOM 698 C C . GLN A 1 98 ? 12.968 4.451 -10.441 1.00 69.81 98 GLN A C 1
ATOM 700 O O . GLN A 1 98 ? 12.532 5.601 -10.509 1.00 69.81 98 GLN A O 1
ATOM 705 N N . PRO A 1 99 ? 12.699 3.551 -11.397 1.00 70.69 99 PRO A N 1
ATOM 706 C CA . PRO A 1 99 ? 11.657 3.766 -12.387 1.00 70.69 99 PRO A CA 1
ATOM 707 C C . PRO A 1 99 ? 10.278 3.583 -11.739 1.00 70.69 99 PRO A C 1
ATOM 709 O O . PRO A 1 99 ? 10.075 2.695 -10.909 1.00 70.69 99 PRO A O 1
ATOM 712 N N . VAL A 1 100 ? 9.321 4.412 -12.145 1.00 73.25 100 VAL A N 1
ATOM 713 C CA . VAL A 1 100 ? 7.939 4.404 -11.665 1.00 73.25 100 VAL A CA 1
ATOM 714 C C . VAL A 1 100 ? 6.996 4.503 -12.860 1.00 73.25 100 VAL A C 1
ATOM 716 O O . VAL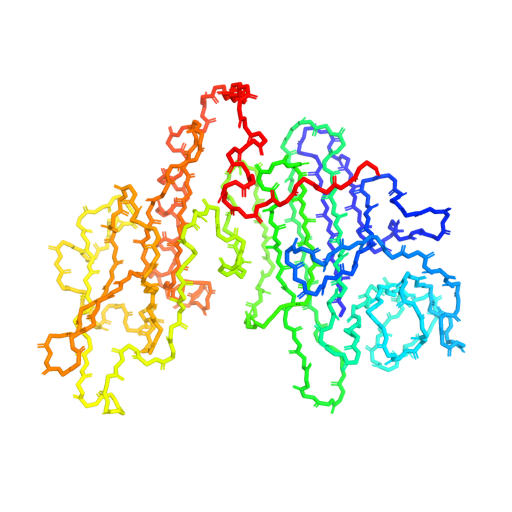 A 1 100 ? 7.028 5.477 -13.612 1.00 73.25 100 VAL A O 1
ATOM 719 N N . VAL A 1 101 ? 6.119 3.519 -13.024 1.00 73.56 101 VAL A N 1
ATOM 720 C CA . VAL A 1 101 ? 5.008 3.554 -13.983 1.00 73.56 101 VAL A CA 1
ATOM 721 C C . VAL A 1 101 ? 3.774 4.031 -13.239 1.00 73.56 101 VAL A C 1
ATOM 723 O O . VAL A 1 101 ? 3.364 3.405 -12.270 1.00 73.56 101 VAL A O 1
ATOM 726 N N . THR A 1 102 ? 3.194 5.152 -13.650 1.00 73.94 102 THR A N 1
ATOM 727 C CA . THR A 1 102 ? 2.035 5.733 -12.968 1.00 73.94 102 THR A CA 1
ATOM 728 C C . THR A 1 102 ? 0.812 5.699 -13.867 1.00 73.94 102 THR A C 1
ATOM 730 O O . THR A 1 102 ? 0.850 6.256 -14.964 1.00 73.94 102 THR A O 1
ATOM 733 N N . TRP A 1 103 ? -0.273 5.108 -13.374 1.00 77.25 103 TRP A N 1
ATOM 734 C CA . TRP A 1 103 ? -1.609 5.256 -13.944 1.00 77.25 103 TRP A CA 1
ATOM 735 C C . TRP A 1 103 ? -2.359 6.387 -13.233 1.00 77.25 103 TRP A C 1
ATOM 737 O O . TRP A 1 103 ? -2.316 6.478 -12.005 1.00 77.25 103 TRP A O 1
ATOM 747 N N . THR A 1 104 ? -3.029 7.241 -14.001 1.00 71.62 104 THR A N 1
ATOM 748 C CA . THR A 1 104 ? -3.895 8.330 -13.529 1.00 71.62 104 THR A CA 1
ATOM 749 C C . THR A 1 104 ? -5.314 8.054 -13.989 1.00 71.62 104 THR A C 1
ATOM 751 O O . THR A 1 104 ? -5.531 7.860 -15.188 1.00 71.62 104 THR A O 1
ATOM 754 N N . ALA A 1 105 ? -6.273 8.041 -13.062 1.00 63.38 105 ALA A N 1
ATOM 755 C CA . ALA A 1 105 ? -7.669 7.821 -13.410 1.00 63.38 105 ALA A CA 1
ATOM 756 C C . ALA A 1 105 ? -8.160 8.902 -14.392 1.00 63.38 105 ALA A C 1
ATOM 758 O O . ALA A 1 105 ? -8.075 10.090 -14.075 1.00 63.38 105 ALA A O 1
ATOM 759 N N . PRO A 1 106 ? -8.694 8.535 -15.574 1.00 75.19 106 PRO A N 1
ATOM 760 C CA . PRO A 1 106 ? -9.196 9.530 -16.526 1.00 75.19 106 PRO A CA 1
ATOM 761 C C . PRO A 1 106 ? -10.440 10.276 -16.031 1.00 75.19 106 PRO A C 1
ATOM 763 O O . PRO A 1 106 ? -10.737 11.368 -16.508 1.00 75.19 106 PRO A O 1
ATOM 766 N N . ALA A 1 107 ? -11.178 9.672 -15.100 1.00 69.50 107 ALA A N 1
ATOM 767 C CA . ALA A 1 107 ? -12.354 10.240 -14.457 1.00 69.50 107 ALA A CA 1
ATOM 768 C C . ALA A 1 107 ? -12.552 9.613 -13.068 1.00 69.50 107 ALA A C 1
ATOM 770 O O . ALA A 1 107 ? -12.038 8.524 -12.794 1.00 69.50 107 ALA A O 1
ATOM 771 N N . ALA A 1 108 ? -13.342 10.263 -12.215 1.00 56.53 108 ALA A N 1
ATOM 772 C CA . ALA A 1 108 ? -13.808 9.656 -10.971 1.00 56.53 108 ALA A CA 1
ATOM 773 C C . ALA A 1 108 ? -14.655 8.405 -11.269 1.00 56.53 108 ALA A C 1
ATOM 775 O O . ALA A 1 108 ? -15.421 8.394 -12.231 1.00 56.53 108 ALA A O 1
ATOM 776 N N . GLY A 1 109 ? -14.508 7.360 -10.458 1.00 50.31 109 GLY A N 1
ATOM 777 C CA . GLY A 1 109 ? -15.250 6.111 -10.619 1.00 50.31 109 GLY A CA 1
ATOM 778 C C . GLY A 1 109 ? -14.561 4.935 -9.937 1.00 50.31 109 GLY A C 1
ATOM 779 O O . GLY A 1 109 ? -13.489 5.084 -9.342 1.00 50.31 109 GLY A O 1
ATOM 780 N N . ASN A 1 110 ? -15.179 3.761 -10.048 1.00 49.16 110 ASN A N 1
ATOM 781 C CA . ASN A 1 110 ? -14.635 2.516 -9.510 1.00 49.16 110 ASN A CA 1
ATOM 782 C C . ASN A 1 110 ? -13.746 1.812 -10.545 1.00 49.16 110 ASN A C 1
ATOM 784 O O . ASN A 1 110 ? -14.122 1.674 -11.711 1.00 49.16 110 ASN A O 1
ATOM 788 N N . TYR A 1 111 ? -12.576 1.328 -10.123 1.00 54.09 111 TYR A N 1
ATOM 789 C CA . TYR A 1 111 ? -11.593 0.710 -11.017 1.00 54.09 111 TYR A CA 1
ATOM 790 C C . TYR A 1 111 ? -10.956 -0.515 -10.390 1.00 54.09 111 TYR A C 1
ATOM 792 O O . TYR A 1 111 ? -10.251 -0.365 -9.406 1.00 54.09 111 TYR A O 1
ATOM 800 N N . THR A 1 112 ? -11.099 -1.698 -10.983 1.00 53.72 112 THR A N 1
ATOM 801 C CA . THR A 1 112 ? -10.366 -2.892 -10.548 1.00 53.72 112 THR A CA 1
ATOM 802 C C . THR A 1 112 ? -8.921 -2.860 -11.038 1.00 53.72 112 THR A C 1
ATOM 804 O O . THR A 1 112 ? -8.679 -2.511 -12.192 1.00 53.72 112 THR A O 1
ATOM 807 N N . PHE A 1 113 ? -7.974 -3.282 -10.207 1.00 58.66 113 PHE A N 1
ATOM 808 C CA . PHE A 1 113 ? -6.545 -3.285 -10.502 1.00 58.66 113 PHE A CA 1
ATOM 809 C C . PHE A 1 113 ? -5.984 -4.686 -10.276 1.00 58.66 113 PHE A C 1
ATOM 811 O O . PHE A 1 113 ? -6.155 -5.261 -9.203 1.00 58.66 113 PHE A O 1
ATOM 818 N N . VAL A 1 114 ? -5.292 -5.214 -11.280 1.00 54.44 114 VAL A N 1
ATOM 819 C CA . VAL A 1 114 ? -4.560 -6.478 -11.192 1.00 54.44 114 VAL A CA 1
ATOM 820 C C . VAL A 1 114 ? -3.132 -6.212 -11.620 1.00 54.44 114 VAL A C 1
ATOM 822 O O . VAL A 1 114 ? -2.908 -5.704 -12.717 1.00 54.44 114 VAL A O 1
ATOM 825 N N . SER A 1 115 ? -2.159 -6.589 -10.796 1.00 57.81 115 SER A N 1
ATOM 826 C CA . SER A 1 115 ? -0.755 -6.561 -11.192 1.00 57.81 115 SER A CA 1
ATOM 827 C C . SER A 1 115 ? -0.006 -7.818 -10.789 1.00 57.81 115 SER A C 1
ATOM 829 O O . SER A 1 115 ? -0.408 -8.572 -9.903 1.00 57.81 115 SER A O 1
ATOM 831 N N . SER A 1 116 ? 1.103 -8.041 -11.482 1.00 57.38 116 SER A N 1
ATOM 832 C CA . SER A 1 116 ? 2.078 -9.066 -11.150 1.00 57.38 116 SER A CA 1
ATOM 833 C C . SER A 1 116 ? 3.473 -8.544 -11.430 1.00 57.38 116 SER A C 1
ATOM 835 O O . SER A 1 116 ? 3.700 -7.871 -12.444 1.00 57.38 116 SER A O 1
ATOM 837 N N . PHE A 1 117 ? 4.413 -8.936 -10.583 1.00 58.94 117 PHE A N 1
ATOM 838 C CA . PHE A 1 117 ? 5.810 -8.602 -10.757 1.00 58.94 117 PHE A CA 1
ATOM 839 C C . PHE A 1 117 ? 6.679 -9.847 -10.680 1.00 58.94 117 PHE A C 1
ATOM 841 O O . PHE A 1 117 ? 6.437 -10.754 -9.888 1.00 58.94 117 PHE A O 1
ATOM 848 N N . THR A 1 118 ? 7.710 -9.889 -11.514 1.00 55.00 118 THR A N 1
ATOM 849 C CA . THR A 1 118 ? 8.678 -10.987 -11.523 1.00 55.00 118 THR A CA 1
ATOM 850 C C . THR A 1 118 ? 10.079 -10.417 -11.621 1.00 55.00 118 THR A C 1
ATOM 852 O O . THR A 1 118 ? 10.369 -9.607 -12.508 1.00 55.00 118 THR A O 1
ATOM 855 N N . LEU A 1 119 ? 10.944 -10.830 -10.701 1.00 53.56 119 LEU A N 1
ATOM 856 C CA . LEU A 1 119 ? 12.356 -10.472 -10.718 1.00 53.56 119 LEU A CA 1
ATOM 857 C C . LEU A 1 119 ? 13.052 -11.166 -11.887 1.00 53.56 119 LEU A C 1
ATOM 859 O O . LEU A 1 119 ? 12.814 -12.342 -12.153 1.00 53.56 119 LEU A O 1
ATOM 863 N N . VAL A 1 120 ? 13.910 -10.427 -12.585 1.00 51.22 120 VAL A N 1
ATOM 864 C CA . VAL A 1 120 ? 14.722 -10.957 -13.680 1.00 51.22 120 VAL A CA 1
ATOM 865 C C . VAL A 1 120 ? 16.109 -10.331 -13.594 1.00 51.22 120 VAL A C 1
ATOM 867 O O . VAL A 1 120 ? 16.228 -9.111 -13.680 1.00 51.22 120 VAL A O 1
ATOM 870 N N . GLY A 1 121 ? 17.132 -11.166 -13.402 1.00 48.91 121 GLY A N 1
ATOM 871 C CA . GLY A 1 121 ? 18.540 -10.773 -13.311 1.00 48.91 121 GLY A CA 1
ATOM 872 C C . GLY A 1 121 ? 19.364 -11.780 -12.500 1.00 48.91 121 GLY A C 1
ATOM 873 O O . GLY A 1 121 ? 18.859 -12.384 -11.558 1.00 48.91 121 GLY A O 1
ATOM 874 N N . SER A 1 122 ? 20.633 -11.974 -12.864 1.00 36.81 122 SER A N 1
ATOM 875 C CA . SER A 1 122 ? 21.553 -12.959 -12.264 1.00 36.81 122 SER A CA 1
ATOM 876 C C . SER A 1 122 ? 22.369 -12.434 -11.069 1.00 36.81 122 SER A C 1
ATOM 878 O O . SER A 1 122 ? 23.266 -13.128 -10.603 1.00 36.81 122 SER A O 1
ATOM 880 N N . GLY A 1 123 ? 22.099 -11.212 -10.592 1.00 35.91 123 GLY A N 1
ATOM 881 C CA . GLY A 1 123 ? 22.971 -10.486 -9.654 1.00 35.91 123 GLY A CA 1
ATOM 882 C C . GLY A 1 123 ? 22.515 -10.394 -8.194 1.00 35.91 123 GLY A C 1
ATOM 883 O O . GLY A 1 123 ? 23.239 -9.825 -7.396 1.00 35.91 123 GLY A O 1
ATOM 884 N N . GLY A 1 124 ? 21.343 -10.908 -7.810 1.00 29.53 124 GLY A N 1
ATOM 885 C CA . GLY A 1 124 ? 20.887 -10.849 -6.408 1.00 29.53 124 GLY A CA 1
ATOM 886 C C . GLY A 1 124 ? 20.400 -9.477 -5.899 1.00 29.53 124 GLY A C 1
ATOM 887 O O . GLY A 1 124 ? 19.762 -9.434 -4.854 1.00 29.53 124 GLY A O 1
ATOM 888 N N . ASP A 1 125 ? 20.566 -8.388 -6.657 1.00 33.16 125 ASP A N 1
ATOM 889 C CA . ASP A 1 125 ? 20.153 -7.018 -6.277 1.00 33.16 125 ASP A CA 1
ATOM 890 C C . ASP A 1 125 ? 18.701 -6.662 -6.686 1.00 33.16 125 ASP A C 1
ATOM 892 O O . ASP A 1 125 ? 18.388 -5.554 -7.129 1.00 33.16 125 ASP A O 1
ATOM 896 N N . GLY A 1 126 ? 17.785 -7.632 -6.602 1.00 28.39 126 GLY A N 1
ATOM 897 C CA . GLY A 1 126 ? 16.392 -7.490 -7.036 1.00 28.39 126 GLY A CA 1
ATOM 898 C C . GLY A 1 126 ? 15.519 -6.748 -6.020 1.00 28.39 126 GLY A C 1
ATOM 899 O O . GLY A 1 126 ? 15.095 -7.326 -5.024 1.00 28.39 126 GLY A O 1
ATOM 900 N N . VAL A 1 127 ? 15.204 -5.483 -6.292 1.00 32.44 127 VAL A N 1
ATOM 901 C CA . VAL A 1 127 ? 14.260 -4.675 -5.500 1.00 32.44 127 VAL A CA 1
ATOM 902 C C . VAL A 1 127 ? 12.813 -5.018 -5.900 1.00 32.44 127 VAL A C 1
ATOM 904 O O . VAL A 1 127 ? 12.506 -5.106 -7.090 1.00 32.44 127 VAL A O 1
ATOM 907 N N . ILE A 1 128 ? 11.926 -5.239 -4.920 1.00 32.19 128 ILE A N 1
ATOM 908 C CA . ILE A 1 128 ? 10.539 -5.678 -5.147 1.00 32.19 128 ILE A CA 1
ATOM 909 C C . ILE A 1 128 ? 9.637 -4.457 -5.391 1.00 32.19 128 ILE A C 1
ATOM 911 O O . ILE A 1 128 ? 9.618 -3.519 -4.612 1.00 32.19 128 ILE A O 1
ATOM 915 N N . PRO A 1 129 ? 8.882 -4.397 -6.483 1.00 36.22 129 PRO A N 1
ATOM 916 C CA . PRO A 1 129 ? 8.078 -3.220 -6.782 1.00 36.22 129 PRO A CA 1
ATOM 917 C C . PRO A 1 129 ? 6.921 -2.995 -5.800 1.00 36.22 129 PRO A C 1
ATOM 919 O O . PRO A 1 129 ? 6.145 -3.906 -5.522 1.00 36.22 129 PRO A O 1
ATOM 922 N N . SER A 1 130 ? 6.804 -1.762 -5.304 1.00 36.59 130 SER A N 1
ATOM 923 C CA . SER A 1 130 ? 5.690 -1.252 -4.516 1.00 36.59 130 SER A CA 1
ATOM 924 C C . SER A 1 130 ? 4.620 -0.634 -5.419 1.00 36.59 130 SER A C 1
ATOM 926 O O . SER A 1 130 ? 4.895 -0.046 -6.472 1.00 36.59 130 SER A O 1
ATOM 928 N N . VAL A 1 131 ? 3.368 -0.798 -4.997 1.00 39.44 131 VAL A N 1
ATOM 929 C CA . VAL A 1 131 ? 2.208 -0.098 -5.546 1.00 39.44 131 VAL A CA 1
ATOM 930 C C . VAL A 1 131 ? 1.902 1.040 -4.580 1.00 39.44 131 VAL A C 1
ATOM 932 O O . VAL A 1 131 ? 1.535 0.776 -3.443 1.00 39.44 131 VAL A O 1
ATOM 935 N N . THR A 1 132 ? 2.036 2.293 -5.008 1.00 40.44 132 THR A N 1
ATOM 936 C CA . THR A 1 132 ? 1.820 3.487 -4.177 1.00 40.44 132 THR A CA 1
ATOM 937 C C . THR A 1 132 ? 0.639 4.287 -4.723 1.00 40.44 132 THR A C 1
ATOM 939 O O . THR A 1 132 ? 0.709 4.806 -5.836 1.00 40.44 132 THR A O 1
ATOM 942 N N . ARG A 1 133 ? -0.450 4.451 -3.957 1.00 37.06 133 ARG A N 1
ATOM 943 C CA . ARG A 1 133 ? -1.525 5.402 -4.310 1.00 37.06 133 ARG A CA 1
ATOM 944 C C . ARG A 1 133 ? -1.170 6.792 -3.794 1.00 37.06 133 ARG A C 1
ATOM 946 O O . ARG A 1 133 ? -0.929 6.965 -2.603 1.00 37.06 133 ARG A O 1
ATOM 953 N N . ASN A 1 134 ? -1.208 7.798 -4.663 1.00 33.41 134 ASN A N 1
ATOM 954 C CA . ASN A 1 134 ? -1.104 9.195 -4.241 1.00 33.41 134 ASN A CA 1
ATOM 955 C 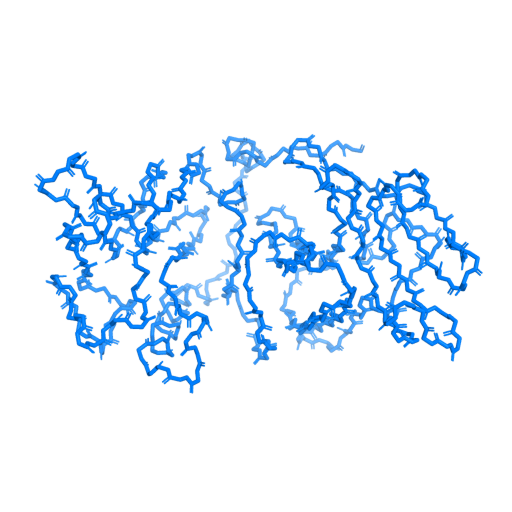C . ASN A 1 134 ? -2.505 9.739 -3.921 1.00 33.41 134 ASN A C 1
ATOM 957 O O . ASN A 1 134 ? -3.270 10.054 -4.835 1.00 33.41 134 ASN A O 1
ATOM 961 N N . LEU A 1 135 ? -2.824 9.885 -2.629 1.00 28.70 135 LEU A N 1
ATOM 962 C CA . LEU A 1 135 ? -4.134 10.308 -2.090 1.00 28.70 135 LEU A CA 1
ATOM 963 C C . LEU A 1 135 ? -4.540 11.772 -2.400 1.00 28.70 135 LEU A C 1
ATOM 965 O O . LEU A 1 135 ? -5.439 12.313 -1.771 1.00 28.70 135 LEU A O 1
ATOM 969 N N . GLY A 1 136 ? -3.909 12.417 -3.384 1.00 25.67 136 GLY A N 1
ATOM 970 C CA . GLY A 1 136 ? -4.242 13.777 -3.826 1.00 25.67 136 GLY A CA 1
ATOM 971 C C . GLY A 1 136 ? -4.399 13.955 -5.339 1.00 25.67 136 GLY A C 1
ATOM 972 O O . GLY A 1 136 ? -4.632 15.079 -5.772 1.00 25.67 136 GLY A O 1
ATOM 973 N N . LYS A 1 137 ? -4.230 12.895 -6.148 1.00 29.19 137 LYS A N 1
ATOM 974 C CA . LYS A 1 137 ? -4.293 12.981 -7.623 1.00 29.19 137 LYS A CA 1
ATOM 975 C C . LYS A 1 137 ? -5.048 11.837 -8.315 1.00 29.19 137 LYS A C 1
ATOM 977 O O . LYS A 1 137 ? -5.073 11.829 -9.533 1.00 29.19 137 LYS A O 1
ATOM 982 N N . ASP A 1 138 ? -5.620 10.886 -7.571 1.00 36.72 138 ASP A N 1
ATOM 983 C CA . ASP A 1 138 ? -6.207 9.647 -8.121 1.00 36.72 138 ASP A CA 1
ATOM 984 C C . ASP A 1 138 ? -5.231 8.829 -8.991 1.00 36.72 138 ASP A C 1
ATOM 986 O O . ASP A 1 138 ? -5.579 8.295 -10.045 1.00 36.72 138 ASP A O 1
ATOM 990 N N . ASN A 1 139 ? -3.988 8.699 -8.507 1.00 29.83 139 ASN A N 1
ATOM 991 C CA . ASN A 1 139 ? -2.903 8.019 -9.220 1.00 29.83 139 ASN A CA 1
ATOM 992 C C . ASN A 1 139 ? -2.399 6.775 -8.481 1.00 29.83 139 ASN A C 1
ATOM 994 O O . ASN A 1 139 ? -2.236 6.806 -7.258 1.00 29.83 139 ASN A O 1
ATOM 998 N N . ILE A 1 140 ? -2.049 5.733 -9.242 1.00 38.84 140 ILE A N 1
ATOM 999 C CA . ILE A 1 140 ? -1.343 4.524 -8.789 1.00 38.84 140 ILE A CA 1
ATOM 1000 C C . ILE A 1 140 ? 0.063 4.537 -9.400 1.00 38.84 140 ILE A C 1
ATOM 1002 O O . ILE A 1 140 ? 0.199 4.450 -10.617 1.00 38.84 140 ILE A O 1
ATOM 1006 N N . GLY A 1 141 ? 1.102 4.655 -8.574 1.00 36.06 141 GLY A N 1
ATOM 1007 C CA . GLY A 1 141 ? 2.505 4.498 -8.959 1.00 36.06 141 GLY A CA 1
ATOM 1008 C C . GLY A 1 141 ? 2.989 3.067 -8.728 1.00 36.06 141 GLY A C 1
ATOM 1009 O O . GLY A 1 141 ? 2.732 2.493 -7.679 1.00 36.06 141 GLY A O 1
ATOM 1010 N N . LEU A 1 142 ? 3.689 2.495 -9.702 1.00 43.12 142 LEU A N 1
ATOM 1011 C CA . LEU A 1 142 ? 4.275 1.156 -9.677 1.00 43.12 142 LEU A CA 1
ATOM 1012 C C . LEU A 1 142 ? 5.789 1.313 -9.828 1.00 43.12 142 LEU A C 1
ATOM 1014 O O . LEU A 1 142 ? 6.247 1.673 -10.912 1.00 43.12 142 LEU A O 1
ATOM 1018 N N . GLY A 1 143 ? 6.573 1.091 -8.775 1.00 36.56 143 GLY A N 1
ATOM 1019 C CA . GLY A 1 143 ? 8.026 1.293 -8.828 1.00 36.56 143 GLY A CA 1
ATOM 1020 C C . GLY A 1 143 ? 8.788 0.368 -7.893 1.00 36.56 143 GLY A C 1
ATOM 1021 O O . GLY A 1 143 ? 8.236 -0.109 -6.919 1.00 36.56 143 GLY A O 1
ATOM 1022 N N . ASN A 1 144 ? 10.055 0.094 -8.187 1.00 34.88 144 ASN A N 1
ATOM 1023 C CA . ASN A 1 144 ? 10.928 -0.751 -7.363 1.00 34.88 144 ASN A CA 1
ATOM 1024 C C . ASN A 1 144 ? 11.165 -0.103 -5.975 1.00 34.88 144 ASN A C 1
ATOM 1026 O O . ASN A 1 144 ? 11.746 0.978 -5.912 1.00 34.88 144 ASN A O 1
ATOM 1030 N N . GLN A 1 145 ? 10.759 -0.737 -4.864 1.00 33.59 145 GLN A N 1
ATOM 1031 C CA . GLN A 1 145 ? 11.165 -0.327 -3.506 1.00 33.59 145 GLN A CA 1
ATOM 1032 C C . GLN A 1 145 ? 11.605 -1.515 -2.630 1.00 33.59 145 GLN A C 1
ATOM 1034 O O . GLN A 1 145 ? 11.303 -2.674 -2.876 1.00 33.59 145 GLN A O 1
ATOM 1039 N N . TYR A 1 146 ? 12.441 -1.273 -1.627 1.00 27.25 146 TYR A N 1
ATOM 1040 C CA . TYR A 1 146 ? 12.943 -2.365 -0.794 1.00 27.25 146 TYR A CA 1
ATOM 1041 C C . TYR A 1 146 ? 11.795 -3.041 -0.009 1.00 27.25 146 TYR A C 1
ATOM 1043 O O . TYR A 1 146 ? 11.045 -2.361 0.681 1.00 27.25 146 TYR A O 1
ATOM 1051 N N . LEU A 1 147 ? 11.770 -4.384 -0.071 1.00 24.48 147 LEU A N 1
ATOM 1052 C CA . LEU A 1 147 ? 11.020 -5.379 0.728 1.00 24.48 147 LEU A CA 1
ATOM 1053 C C . LEU A 1 147 ? 9.627 -5.883 0.263 1.00 24.48 147 LEU A C 1
ATOM 1055 O O . LEU A 1 147 ? 8.604 -5.234 0.421 1.00 24.48 147 LEU A O 1
ATOM 1059 N N . GLN A 1 148 ? 9.678 -7.178 -0.080 1.00 26.72 148 GLN A N 1
ATOM 1060 C CA . GLN A 1 148 ? 8.754 -8.317 0.095 1.00 26.72 148 GLN A CA 1
ATOM 1061 C C . GLN A 1 148 ? 7.528 -8.517 -0.819 1.00 26.72 148 GLN A C 1
ATOM 1063 O O . GLN A 1 148 ? 6.866 -7.610 -1.295 1.00 26.72 148 GLN A O 1
ATOM 1068 N N . THR A 1 149 ? 7.354 -9.802 -1.133 1.00 23.12 149 THR A N 1
ATOM 1069 C CA . THR A 1 149 ? 6.675 -10.464 -2.251 1.00 23.12 149 THR A CA 1
ATOM 1070 C C . THR A 1 149 ? 5.166 -10.201 -2.295 1.00 23.12 149 THR A C 1
ATOM 1072 O O . THR A 1 149 ? 4.480 -10.448 -1.311 1.00 23.12 149 THR A O 1
ATOM 1075 N N . ILE A 1 150 ? 4.624 -9.783 -3.447 1.00 29.73 150 ILE A N 1
ATOM 1076 C CA . ILE A 1 150 ? 3.179 -9.553 -3.632 1.00 29.73 150 ILE A CA 1
ATOM 1077 C C . ILE A 1 150 ? 2.550 -10.723 -4.405 1.00 29.73 150 ILE A C 1
ATOM 1079 O O . ILE A 1 150 ? 2.960 -11.032 -5.526 1.00 29.73 150 ILE A O 1
ATOM 1083 N N . ALA A 1 151 ? 1.536 -11.355 -3.810 1.00 24.06 151 ALA A N 1
ATOM 1084 C CA . ALA A 1 151 ? 0.621 -12.278 -4.480 1.00 24.06 151 ALA A CA 1
ATOM 1085 C C . ALA A 1 151 ? -0.426 -11.501 -5.315 1.00 24.06 151 ALA A C 1
ATOM 1087 O O . ALA A 1 151 ? -0.769 -10.372 -4.961 1.00 24.06 151 ALA A O 1
ATOM 1088 N N . PRO A 1 152 ? -0.950 -12.067 -6.420 1.00 24.84 152 PRO A N 1
ATOM 1089 C CA . PRO A 1 152 ? -1.899 -11.379 -7.296 1.00 24.84 152 PRO A CA 1
ATOM 1090 C C . PRO A 1 152 ? -3.174 -10.973 -6.541 1.00 24.84 152 PRO A C 1
ATOM 1092 O O . PRO A 1 152 ? -3.936 -11.828 -6.094 1.00 24.84 152 PRO A O 1
ATOM 1095 N N . VAL A 1 153 ? -3.429 -9.665 -6.441 1.00 31.20 153 VAL A N 1
ATOM 1096 C CA . VAL A 1 153 ? -4.669 -9.119 -5.872 1.00 31.20 153 VAL A CA 1
ATOM 1097 C C . VAL A 1 153 ? -5.773 -9.223 -6.926 1.00 31.20 153 VAL A C 1
ATOM 1099 O O . VAL A 1 153 ? -5.664 -8.654 -8.013 1.00 31.20 153 VAL A O 1
ATOM 1102 N N . ARG A 1 154 ? -6.832 -9.977 -6.621 1.00 25.81 154 ARG A N 1
ATOM 1103 C CA . ARG A 1 154 ? -8.086 -10.018 -7.386 1.00 25.81 154 ARG A CA 1
ATOM 1104 C C . ARG A 1 154 ? -9.214 -9.588 -6.459 1.00 25.81 154 ARG A C 1
ATOM 1106 O O . ARG A 1 154 ? -9.875 -10.442 -5.891 1.00 25.81 154 ARG A O 1
ATOM 1113 N N . GLU A 1 155 ? -9.425 -8.288 -6.303 1.00 29.05 155 GLU A N 1
ATOM 1114 C CA . GLU A 1 155 ? -10.533 -7.779 -5.490 1.00 29.05 155 GLU A CA 1
ATOM 1115 C C . GLU A 1 155 ? -11.280 -6.651 -6.224 1.00 29.05 155 GLU A C 1
ATOM 1117 O O . GLU A 1 155 ? -10.659 -5.873 -6.961 1.00 29.05 155 GLU A O 1
ATOM 1122 N N . PRO A 1 156 ? -12.613 -6.558 -6.064 1.00 23.81 156 PRO A N 1
ATOM 1123 C CA . PRO A 1 156 ? -13.394 -5.432 -6.550 1.00 23.81 156 PRO A CA 1
ATOM 1124 C C . PRO A 1 156 ? -13.013 -4.174 -5.761 1.00 23.81 156 PRO A C 1
ATOM 1126 O O . PRO A 1 156 ? -13.131 -4.129 -4.541 1.00 23.81 156 PRO A O 1
ATOM 1129 N N . LEU A 1 157 ? -12.539 -3.137 -6.453 1.00 32.44 157 LEU A N 1
ATOM 1130 C CA . LEU A 1 157 ? -12.206 -1.860 -5.825 1.00 32.44 157 LEU A CA 1
ATOM 1131 C C . LEU A 1 157 ? -13.476 -1.036 -5.586 1.00 32.44 157 LEU A C 1
ATOM 1133 O O . LEU A 1 157 ? -13.864 -0.207 -6.409 1.00 32.44 157 LEU A O 1
ATOM 1137 N N . ALA A 1 158 ? -14.084 -1.255 -4.426 1.00 22.89 158 ALA A N 1
ATOM 1138 C CA . ALA A 1 158 ? -14.555 -0.147 -3.607 1.00 22.89 158 ALA A CA 1
ATOM 1139 C C . ALA A 1 158 ? -13.357 0.415 -2.813 1.00 22.89 158 ALA A C 1
ATOM 1141 O O . ALA A 1 158 ? -12.297 -0.203 -2.773 1.00 22.89 158 ALA A O 1
ATOM 1142 N N . ALA A 1 159 ? -13.477 1.611 -2.247 1.00 25.28 159 ALA A N 1
ATOM 1143 C CA . ALA A 1 159 ? -12.408 2.477 -1.728 1.00 25.28 159 ALA A CA 1
ATOM 1144 C C . ALA A 1 159 ? -11.484 1.946 -0.585 1.00 25.28 159 ALA A C 1
ATOM 1146 O O . ALA A 1 159 ? -11.004 2.737 0.229 1.00 25.28 159 ALA A O 1
ATOM 1147 N N . HIS A 1 160 ? -11.143 0.656 -0.523 1.00 31.36 160 HIS A N 1
ATOM 1148 C CA . HIS A 1 160 ? -10.341 0.031 0.536 1.00 31.36 160 HIS A CA 1
ATOM 1149 C C . HIS A 1 160 ? -9.157 -0.735 -0.052 1.00 31.36 160 HIS A C 1
ATOM 1151 O O . HIS A 1 160 ? -9.208 -1.938 -0.281 1.00 31.36 160 HIS A O 1
ATOM 1157 N N . VAL A 1 161 ? -8.061 -0.021 -0.315 1.00 32.50 161 VAL A N 1
ATOM 1158 C CA . VAL A 1 161 ? -6.826 -0.626 -0.830 1.00 32.50 161 VAL A CA 1
ATOM 1159 C C . VAL A 1 161 ? -5.849 -0.849 0.326 1.00 32.50 161 VAL A C 1
ATOM 1161 O O . VAL A 1 161 ? -5.455 0.108 0.994 1.00 32.50 161 VAL A O 1
ATOM 1164 N N . ALA A 1 162 ? -5.422 -2.096 0.542 1.00 28.47 162 ALA A N 1
ATOM 1165 C CA . ALA A 1 162 ? -4.215 -2.396 1.310 1.00 28.47 162 ALA A CA 1
ATOM 1166 C C . ALA A 1 162 ? -3.000 -2.064 0.429 1.00 28.47 162 ALA A C 1
ATOM 1168 O O . ALA A 1 162 ? -2.724 -2.746 -0.556 1.00 28.47 162 ALA A O 1
ATOM 1169 N N . ILE A 1 163 ? -2.327 -0.958 0.741 1.00 35.91 163 ILE A N 1
ATOM 1170 C CA . ILE A 1 163 ? -1.201 -0.413 -0.024 1.00 35.91 163 ILE A CA 1
ATOM 1171 C C . ILE A 1 163 ? 0.038 -0.542 0.849 1.00 35.91 163 ILE A C 1
ATOM 1173 O O . ILE A 1 163 ? 0.065 0.002 1.951 1.00 35.91 163 ILE A O 1
ATOM 1177 N N . GLN A 1 164 ? 1.072 -1.217 0.355 1.00 36.22 164 GLN A N 1
ATOM 1178 C CA . GLN A 1 164 ? 2.388 -1.161 0.977 1.00 36.22 164 GLN A CA 1
ATOM 1179 C C . GLN A 1 164 ? 3.097 0.105 0.485 1.00 36.22 164 GLN A C 1
ATOM 1181 O O . GLN A 1 164 ? 3.454 0.210 -0.686 1.00 36.22 164 GLN A O 1
ATOM 1186 N N . PHE A 1 165 ? 3.263 1.085 1.372 1.00 37.22 165 PHE A N 1
ATOM 1187 C CA . PHE A 1 165 ? 3.988 2.324 1.097 1.00 37.22 165 PHE A CA 1
ATOM 1188 C C . PHE A 1 165 ? 5.289 2.363 1.900 1.00 37.22 165 PHE A C 1
ATOM 1190 O O . PHE A 1 165 ? 5.330 1.949 3.058 1.00 37.22 165 PHE A O 1
ATOM 1197 N N . ASP A 1 166 ? 6.349 2.911 1.305 1.00 49.66 166 ASP A N 1
ATOM 1198 C CA . ASP A 1 166 ? 7.475 3.426 2.083 1.00 49.66 166 ASP A CA 1
ATOM 1199 C C . ASP A 1 166 ? 6.940 4.472 3.071 1.00 49.66 166 ASP A C 1
ATOM 1201 O O . ASP A 1 166 ? 6.099 5.306 2.718 1.00 49.66 166 ASP A O 1
ATOM 1205 N N . MET A 1 167 ? 7.407 4.415 4.320 1.00 56.50 167 MET A N 1
ATOM 1206 C CA . MET A 1 167 ? 7.008 5.335 5.388 1.00 56.50 167 MET A CA 1
ATOM 1207 C C . MET A 1 167 ? 7.165 6.804 4.978 1.00 56.50 167 MET A C 1
ATOM 1209 O O . MET A 1 167 ? 6.405 7.641 5.462 1.00 56.50 167 MET A O 1
ATOM 1213 N N . ALA A 1 168 ? 8.058 7.123 4.032 1.00 57.00 168 ALA A N 1
ATOM 1214 C CA . ALA A 1 168 ? 8.161 8.446 3.412 1.00 57.00 168 ALA A CA 1
ATOM 1215 C C . ALA A 1 168 ? 6.821 8.962 2.836 1.00 57.00 168 ALA A C 1
ATOM 1217 O O . ALA A 1 168 ? 6.525 10.161 2.898 1.00 57.00 168 ALA A O 1
ATOM 1218 N N . TYR A 1 169 ? 5.972 8.058 2.345 1.00 57.66 169 TYR A N 1
ATOM 1219 C CA . TYR A 1 169 ? 4.661 8.349 1.768 1.00 57.66 169 TYR A CA 1
ATOM 1220 C C . TYR A 1 169 ? 3.493 8.139 2.733 1.00 57.66 169 TYR A C 1
ATOM 1222 O O . TYR A 1 169 ? 2.366 8.452 2.367 1.00 57.66 169 TYR A O 1
ATOM 1230 N N . ALA A 1 170 ? 3.698 7.688 3.973 1.00 67.88 170 ALA A N 1
ATOM 1231 C CA . ALA A 1 170 ? 2.602 7.650 4.949 1.00 67.88 170 ALA A CA 1
ATOM 1232 C C . ALA A 1 170 ? 1.977 9.056 5.057 1.00 67.88 170 ALA A C 1
ATOM 1234 O O . ALA A 1 170 ? 2.741 9.999 5.249 1.00 67.88 170 ALA A O 1
ATOM 1235 N N . PRO A 1 171 ? 0.657 9.279 4.910 1.00 71.31 171 PRO A N 1
ATOM 1236 C CA . PRO A 1 171 ? 0.084 10.629 4.874 1.00 71.31 171 PRO A CA 1
ATOM 1237 C C . PRO A 1 171 ? -0.032 11.240 6.280 1.00 71.31 171 PRO A C 1
ATOM 1239 O O . PRO A 1 171 ? -1.108 11.541 6.780 1.00 71.31 171 PRO A O 1
ATOM 1242 N N . LEU A 1 172 ? 1.126 11.393 6.917 1.00 78.62 172 LEU A N 1
ATOM 1243 C CA . LEU A 1 172 ? 1.357 11.896 8.260 1.00 78.62 172 LEU A CA 1
ATOM 1244 C C . LEU A 1 172 ? 2.372 13.032 8.189 1.00 78.62 172 LEU A C 1
ATOM 1246 O O . LEU A 1 172 ? 3.351 12.933 7.451 1.00 78.62 172 LEU A O 1
ATOM 1250 N N . ALA A 1 173 ? 2.195 14.068 9.005 1.00 81.06 173 ALA A N 1
ATOM 1251 C CA . ALA A 1 173 ? 3.189 15.136 9.128 1.00 81.06 173 ALA A CA 1
ATOM 1252 C C . ALA A 1 173 ? 4.494 14.594 9.737 1.00 81.06 173 ALA A C 1
ATOM 1254 O O . ALA A 1 173 ? 5.595 14.930 9.306 1.00 81.06 173 ALA A O 1
ATOM 1255 N N . LYS A 1 174 ? 4.371 13.673 10.702 1.00 83.06 174 LYS A N 1
ATOM 1256 C CA . LYS A 1 174 ? 5.497 12.938 11.284 1.00 83.06 174 LYS A CA 1
ATOM 1257 C C . LYS A 1 174 ? 5.446 11.473 10.851 1.00 83.06 174 LYS A C 1
ATOM 1259 O O . LYS A 1 174 ? 4.670 10.688 11.391 1.00 83.06 174 LYS A O 1
ATOM 1264 N N . LYS A 1 175 ? 6.289 11.107 9.883 1.00 74.19 175 LYS A N 1
ATOM 1265 C CA . LYS A 1 175 ? 6.326 9.760 9.282 1.00 74.19 175 LYS A CA 1
ATOM 1266 C C . LYS A 1 175 ? 6.810 8.681 10.255 1.00 74.19 175 LYS A C 1
ATOM 1268 O O . LYS A 1 175 ? 6.337 7.556 10.198 1.00 74.19 175 LYS A O 1
ATOM 1273 N N . GLY A 1 176 ? 7.707 9.032 11.177 1.00 78.62 176 GLY A N 1
ATOM 1274 C CA . GLY A 1 176 ? 8.366 8.062 12.055 1.00 78.62 176 GLY A CA 1
ATOM 1275 C C . GLY A 1 176 ? 9.334 7.160 11.289 1.00 78.62 176 GLY A C 1
ATOM 1276 O O . GLY A 1 176 ? 9.785 7.505 10.198 1.00 78.62 176 GLY A O 1
ATOM 1277 N N . PHE A 1 177 ? 9.675 6.017 11.876 1.00 70.00 177 PHE A N 1
ATOM 1278 C CA . PHE A 1 177 ? 10.542 5.011 11.263 1.00 70.00 177 PHE A CA 1
ATOM 1279 C C . PHE A 1 177 ? 10.234 3.614 11.813 1.00 70.00 177 PHE A C 1
ATOM 1281 O O . PHE A 1 177 ? 9.561 3.465 12.835 1.00 70.00 177 PHE A O 1
ATOM 1288 N N . ILE A 1 178 ? 10.746 2.586 11.137 1.00 73.38 178 ILE A N 1
ATOM 1289 C CA . ILE A 1 178 ? 10.667 1.189 11.571 1.00 73.38 178 ILE A CA 1
ATOM 1290 C C . ILE A 1 178 ? 12.101 0.720 11.842 1.00 73.38 178 ILE A C 1
ATOM 1292 O O . ILE A 1 178 ? 12.820 0.420 10.887 1.00 73.38 178 ILE A O 1
ATOM 1296 N N . PRO A 1 179 ? 12.572 0.699 13.102 1.00 65.56 179 PRO A N 1
ATOM 1297 C CA . PRO A 1 179 ? 13.876 0.143 13.410 1.00 65.56 179 PRO A CA 1
ATOM 1298 C C . PRO A 1 179 ? 13.842 -1.384 13.303 1.00 65.56 179 PRO A C 1
ATOM 1300 O O . PRO A 1 179 ? 12.809 -2.017 13.514 1.00 65.56 179 PRO A O 1
ATOM 1303 N N . THR A 1 180 ? 15.004 -1.972 13.034 1.00 58.41 180 THR A N 1
ATOM 1304 C CA . THR A 1 180 ? 15.232 -3.427 13.014 1.00 58.41 180 THR A CA 1
ATOM 1305 C C . THR A 1 180 ? 15.530 -4.002 14.404 1.00 58.41 180 THR A C 1
ATOM 1307 O O . THR A 1 180 ? 16.050 -5.104 14.521 1.00 58.41 180 THR A O 1
ATOM 1310 N N . THR A 1 181 ? 15.279 -3.253 15.482 1.00 56.78 181 THR A N 1
ATOM 1311 C CA . THR A 1 181 ? 15.626 -3.670 16.851 1.00 56.78 181 THR A CA 1
ATOM 1312 C C . THR A 1 181 ? 14.566 -3.237 17.864 1.00 56.78 181 THR A C 1
ATOM 1314 O O . THR A 1 181 ? 14.834 -2.443 18.762 1.00 56.78 181 THR A O 1
ATOM 1317 N N . ALA A 1 182 ? 13.343 -3.754 17.736 1.00 56.75 182 ALA A N 1
ATOM 1318 C CA . ALA A 1 182 ? 12.338 -3.665 18.801 1.00 56.75 182 ALA A CA 1
ATOM 1319 C C . ALA A 1 182 ? 12.692 -4.555 20.015 1.00 56.75 182 ALA A C 1
ATOM 1321 O O . ALA A 1 182 ? 12.269 -4.274 21.135 1.00 56.75 182 ALA A O 1
ATOM 1322 N N . ASN A 1 183 ? 13.497 -5.602 19.798 1.00 60.69 183 ASN A N 1
ATOM 1323 C CA . ASN A 1 183 ? 14.088 -6.414 20.861 1.00 60.69 183 ASN A CA 1
ATOM 1324 C C . ASN A 1 183 ? 15.516 -5.930 21.124 1.00 60.69 183 ASN A C 1
ATOM 1326 O O . ASN A 1 183 ? 16.366 -5.997 20.232 1.00 60.69 183 ASN A O 1
ATOM 1330 N N . CYS A 1 184 ? 15.799 -5.478 22.343 1.00 53.41 184 CYS A N 1
ATOM 1331 C CA . CYS A 1 184 ? 17.172 -5.221 22.759 1.00 53.41 184 CYS A CA 1
ATOM 1332 C C . CYS A 1 184 ? 17.847 -6.552 23.151 1.00 53.41 184 CYS A C 1
ATOM 1334 O O . CYS A 1 184 ? 17.203 -7.498 23.609 1.00 53.41 184 CYS A O 1
ATOM 1336 N N . CYS A 1 185 ? 19.155 -6.659 22.906 1.00 50.19 185 CYS A N 1
ATOM 1337 C CA . CYS A 1 185 ? 19.981 -7.815 23.284 1.00 50.19 185 CYS A CA 1
ATOM 1338 C C . CYS A 1 185 ? 19.584 -9.158 22.628 1.00 50.19 185 CYS A C 1
ATOM 1340 O O . CYS A 1 185 ? 19.279 -10.130 23.317 1.00 50.19 185 CYS A O 1
ATOM 1342 N N . ALA A 1 186 ? 19.623 -9.241 21.293 1.00 52.06 186 ALA A N 1
ATOM 1343 C CA . ALA A 1 186 ? 19.516 -10.507 20.547 1.00 52.06 186 ALA A CA 1
ATOM 1344 C C . ALA A 1 186 ? 18.255 -11.354 20.857 1.00 52.06 186 ALA A C 1
ATOM 1346 O O . ALA A 1 186 ? 18.274 -12.576 20.724 1.00 52.06 186 ALA A O 1
ATOM 1347 N N . GLY A 1 187 ? 17.155 -10.716 21.281 1.00 61.00 187 GLY A N 1
ATOM 1348 C CA . GLY A 1 187 ? 15.892 -11.399 21.589 1.00 61.00 187 GLY A CA 1
ATOM 1349 C C . GLY A 1 187 ? 15.807 -12.040 22.981 1.00 61.00 187 GLY A C 1
ATOM 1350 O O . GLY A 1 187 ? 14.802 -12.699 23.260 1.00 61.00 187 GLY A O 1
ATOM 1351 N N . TYR A 1 188 ? 16.811 -11.841 23.850 1.00 62.16 188 TYR A N 1
ATOM 1352 C CA . TYR A 1 188 ? 16.753 -12.256 25.262 1.00 62.16 188 TYR A CA 1
ATOM 1353 C C . TYR A 1 188 ? 15.705 -11.468 26.047 1.00 62.16 188 TYR A C 1
ATOM 1355 O O . TYR A 1 188 ? 14.989 -12.032 26.871 1.00 62.16 188 TYR A O 1
ATOM 1363 N N . TYR A 1 189 ? 15.598 -10.176 25.752 1.00 66.00 189 TYR A N 1
ATOM 1364 C CA . TYR A 1 189 ? 14.599 -9.286 26.313 1.00 66.00 189 TYR A CA 1
ATOM 1365 C C . TYR A 1 189 ? 13.569 -8.976 25.235 1.00 66.00 189 TYR A C 1
ATOM 1367 O O . TYR A 1 189 ? 13.844 -8.270 24.262 1.00 66.00 189 TYR A O 1
ATOM 1375 N N . ARG A 1 190 ? 12.399 -9.601 25.370 1.00 73.94 190 ARG A N 1
ATOM 1376 C CA . ARG A 1 190 ? 11.319 -9.479 24.394 1.00 73.94 190 ARG A CA 1
ATOM 1377 C C . ARG A 1 190 ? 10.416 -8.317 24.758 1.00 73.94 190 ARG A C 1
ATOM 1379 O O . ARG A 1 190 ? 10.166 -8.050 25.928 1.00 73.94 190 ARG A O 1
ATOM 1386 N N . LYS A 1 191 ? 9.916 -7.662 23.721 1.00 80.00 191 LYS A N 1
ATOM 1387 C CA . LYS A 1 191 ? 8.772 -6.766 23.823 1.00 80.00 191 LYS A CA 1
ATOM 1388 C C . LYS A 1 191 ? 7.513 -7.540 24.242 1.00 80.00 191 LYS A C 1
ATOM 1390 O O . LYS A 1 191 ? 7.314 -8.680 23.824 1.00 80.00 191 LYS A O 1
ATOM 1395 N N . ASP A 1 192 ? 6.661 -6.883 25.012 1.00 87.81 192 ASP A N 1
ATOM 1396 C CA . ASP A 1 192 ? 5.296 -7.296 25.292 1.00 87.81 192 ASP A CA 1
ATOM 1397 C C . ASP A 1 192 ? 4.381 -6.766 24.187 1.00 87.81 192 ASP A C 1
ATOM 1399 O O . ASP A 1 192 ? 4.169 -5.557 24.038 1.00 87.81 192 ASP A O 1
ATOM 1403 N N . ASP A 1 193 ? 3.858 -7.692 23.392 1.00 91.06 193 ASP A N 1
ATOM 1404 C CA . ASP A 1 193 ? 2.922 -7.415 22.308 1.00 91.06 193 ASP A CA 1
ATOM 1405 C C . ASP A 1 193 ? 1.513 -7.237 22.856 1.00 91.06 193 ASP A C 1
ATOM 1407 O O . ASP A 1 193 ? 1.065 -8.024 23.684 1.00 91.06 193 ASP A O 1
ATOM 1411 N N . TRP A 1 194 ? 0.782 -6.228 22.394 1.00 94.19 194 TRP A N 1
ATOM 1412 C CA . TRP A 1 194 ? -0.567 -5.943 22.871 1.00 94.19 194 TRP A CA 1
ATOM 1413 C C . TRP A 1 194 ? -1.517 -5.579 21.731 1.00 94.19 194 TRP A C 1
ATOM 1415 O O . TRP A 1 194 ? -1.138 -4.966 20.732 1.00 94.19 194 TRP A O 1
ATOM 1425 N N . ALA A 1 195 ? -2.791 -5.919 21.921 1.00 97.12 195 ALA A N 1
ATOM 1426 C CA . ALA A 1 195 ? -3.894 -5.526 21.053 1.00 97.12 195 ALA A CA 1
ATOM 1427 C C . ALA A 1 195 ? -5.094 -5.103 21.907 1.00 97.12 195 ALA A C 1
ATOM 1429 O O . ALA A 1 195 ? -5.502 -5.816 22.829 1.00 97.12 195 ALA A O 1
ATOM 1430 N N . LYS A 1 196 ? -5.687 -3.943 21.610 1.00 97.81 196 LYS A N 1
ATOM 1431 C CA . LYS A 1 196 ? -6.917 -3.489 22.277 1.00 97.81 196 LYS A CA 1
ATOM 1432 C C . LYS A 1 196 ? -8.133 -4.255 21.762 1.00 97.81 196 LYS A C 1
ATOM 1434 O O . LYS A 1 196 ? -8.122 -4.784 20.654 1.00 97.81 196 LYS A O 1
ATOM 1439 N N . LYS A 1 197 ? -9.219 -4.245 22.544 1.00 97.56 197 LYS A N 1
ATOM 1440 C CA . LYS A 1 197 ? -10.542 -4.611 22.021 1.00 97.56 197 LYS A CA 1
ATOM 1441 C C . LYS A 1 197 ? -10.917 -3.586 20.955 1.00 97.56 197 LYS A C 1
ATOM 1443 O O . LYS A 1 197 ? -11.138 -2.422 21.279 1.00 97.56 197 LYS A O 1
ATOM 1448 N N . HIS A 1 198 ? -10.928 -4.011 19.700 1.00 97.81 198 HIS A N 1
ATOM 1449 C CA . HIS A 1 198 ? -11.143 -3.146 18.547 1.00 97.81 198 HIS A CA 1
ATOM 1450 C C . HIS A 1 198 ? -11.790 -3.958 17.416 1.00 97.81 198 HIS A C 1
ATOM 1452 O O . HIS A 1 198 ? -11.448 -5.134 17.288 1.00 97.81 198 HIS A O 1
ATOM 1458 N N . PRO A 1 199 ? -12.656 -3.375 16.561 1.00 96.12 199 PRO A N 1
ATOM 1459 C CA . PRO A 1 199 ? -13.291 -4.102 15.454 1.00 96.12 199 PRO A CA 1
ATOM 1460 C C . PRO A 1 199 ? -12.313 -4.827 14.515 1.00 96.12 199 PRO A C 1
ATOM 1462 O O . PRO A 1 199 ? -12.608 -5.912 14.032 1.00 96.12 199 PRO A O 1
ATOM 1465 N N . ILE A 1 200 ? -11.108 -4.280 14.317 1.00 95.50 200 ILE A N 1
ATOM 1466 C CA . ILE A 1 200 ? -10.015 -4.943 13.570 1.00 95.50 200 ILE A CA 1
ATOM 1467 C C . ILE A 1 200 ? -9.667 -6.330 14.149 1.00 95.50 200 ILE A C 1
ATOM 1469 O O . ILE A 1 200 ? -9.307 -7.240 13.410 1.00 95.50 200 ILE A O 1
ATOM 1473 N N . PHE A 1 201 ? -9.822 -6.522 15.457 1.00 96.88 201 PHE A N 1
ATOM 1474 C CA . PHE A 1 201 ? -9.575 -7.784 16.155 1.00 96.88 201 PHE A CA 1
ATOM 1475 C C . PHE A 1 201 ? -10.870 -8.555 16.478 1.00 96.88 201 PHE A C 1
ATOM 1477 O O . PHE A 1 201 ? -10.852 -9.463 17.307 1.00 96.88 201 PHE A O 1
ATOM 1484 N N . ASP A 1 202 ? -12.003 -8.225 15.847 1.00 94.62 202 ASP A N 1
ATOM 1485 C CA . ASP A 1 202 ? -13.268 -8.913 16.112 1.00 94.62 202 ASP A CA 1
ATOM 1486 C C . ASP A 1 202 ? -13.215 -10.409 15.746 1.00 94.62 202 ASP A C 1
ATOM 1488 O O . ASP A 1 202 ? -12.782 -10.806 14.655 1.00 94.62 202 ASP A O 1
ATOM 1492 N N . GLY A 1 203 ? -13.665 -11.247 16.681 1.00 94.62 203 GLY A N 1
ATOM 1493 C CA . GLY A 1 203 ? -13.544 -12.704 16.603 1.00 94.62 203 GLY A CA 1
ATOM 1494 C C . GLY A 1 203 ? -12.128 -13.250 16.834 1.00 94.62 203 GLY A C 1
ATOM 1495 O O . GLY A 1 203 ? -11.918 -14.444 16.632 1.00 94.62 203 GLY A O 1
ATOM 1496 N N . LEU A 1 204 ? -11.169 -12.415 17.253 1.00 95.94 204 LEU A N 1
ATOM 1497 C CA . LEU A 1 204 ? -9.786 -12.805 17.535 1.00 95.94 204 LEU A CA 1
ATOM 1498 C C . LEU A 1 204 ? -9.389 -12.474 18.990 1.00 95.94 204 LEU A C 1
ATOM 1500 O O . LEU A 1 204 ? -9.905 -11.506 19.563 1.00 95.94 204 LEU A O 1
ATOM 1504 N N . PRO A 1 205 ? -8.456 -13.228 19.611 1.00 96.31 205 PRO A N 1
ATOM 1505 C CA . PRO A 1 205 ? -7.980 -12.929 20.963 1.00 96.31 205 PRO A CA 1
ATOM 1506 C C . PRO A 1 205 ? -7.407 -11.506 21.058 1.00 96.31 205 PRO A C 1
ATOM 1508 O O . PRO A 1 205 ? -6.442 -11.172 20.373 1.00 96.31 205 PRO A O 1
ATOM 1511 N N . SER A 1 206 ? -8.006 -10.643 21.879 1.00 96.50 206 SER A N 1
ATOM 1512 C CA . SER A 1 206 ? -7.604 -9.236 22.024 1.00 96.50 206 SER A CA 1
ATOM 1513 C C . SER A 1 206 ? -8.104 -8.635 23.345 1.00 96.50 206 SER A C 1
ATOM 1515 O O . SER A 1 206 ? -8.892 -9.246 24.069 1.00 96.50 206 SER A O 1
ATOM 1517 N N . GLY A 1 207 ? -7.655 -7.418 23.670 1.00 95.69 207 GLY A N 1
ATOM 1518 C CA . GLY A 1 207 ? -8.014 -6.701 24.899 1.00 95.69 207 GLY A CA 1
ATOM 1519 C C . GLY A 1 207 ? -6.932 -6.680 25.977 1.00 95.69 207 GLY A C 1
ATOM 1520 O O . GLY A 1 207 ? -7.256 -6.454 27.140 1.00 95.69 207 GLY A O 1
ATOM 1521 N N . GLY A 1 208 ? -5.673 -6.905 25.604 1.00 94.38 208 GLY A N 1
ATOM 1522 C CA . GLY A 1 208 ? -4.533 -6.991 26.511 1.00 94.38 208 GLY A CA 1
ATOM 1523 C C . GLY A 1 208 ? -3.270 -7.425 25.770 1.00 94.38 208 GLY A C 1
ATOM 1524 O O . GLY A 1 208 ? -3.110 -7.118 24.587 1.00 94.38 208 GLY A O 1
ATOM 1525 N N . ILE A 1 209 ? -2.392 -8.148 26.466 1.00 93.81 209 ILE A N 1
ATOM 1526 C CA . ILE A 1 209 ? -1.212 -8.780 25.864 1.00 93.81 209 ILE A CA 1
ATOM 1527 C C . ILE A 1 209 ? -1.657 -9.832 24.837 1.00 93.81 209 ILE A C 1
ATOM 1529 O O . ILE A 1 209 ? -2.596 -10.591 25.086 1.00 93.81 209 ILE A O 1
ATOM 1533 N N . MET A 1 210 ? -1.016 -9.848 23.670 1.00 92.81 210 MET A N 1
ATOM 1534 C CA . MET A 1 210 ? -1.307 -10.793 22.594 1.00 92.81 210 MET A CA 1
ATOM 1535 C C . MET A 1 210 ? -0.808 -12.191 22.963 1.00 92.81 210 MET A C 1
ATOM 1537 O O . MET A 1 210 ? 0.320 -12.366 23.420 1.00 92.81 210 MET A O 1
ATOM 1541 N N . ASP A 1 211 ? -1.634 -13.203 22.705 1.00 90.25 211 ASP A N 1
ATOM 1542 C CA . ASP A 1 211 ? -1.222 -14.598 22.831 1.00 90.25 211 ASP A CA 1
ATOM 1543 C C . ASP A 1 211 ? -0.304 -14.977 21.661 1.00 90.25 211 ASP A C 1
ATOM 1545 O O . ASP A 1 211 ? -0.746 -15.127 20.519 1.00 90.25 211 ASP A O 1
ATOM 1549 N N . LEU A 1 212 ? 0.988 -15.147 21.938 1.00 87.81 212 LEU A N 1
ATOM 1550 C CA . LEU A 1 212 ? 1.963 -15.549 20.927 1.00 87.81 212 LEU A CA 1
ATOM 1551 C C . LEU A 1 212 ? 1.748 -16.985 20.429 1.00 87.81 212 LEU A C 1
ATOM 1553 O O . LEU A 1 212 ? 2.220 -17.310 19.344 1.00 87.81 212 LEU A O 1
ATOM 1557 N N . HIS A 1 213 ? 1.013 -17.846 21.139 1.00 89.38 213 HIS A N 1
ATOM 1558 C CA . HIS A 1 213 ? 0.597 -19.124 20.559 1.00 89.38 213 HIS A CA 1
ATOM 1559 C C . HIS A 1 213 ? -0.295 -18.899 19.335 1.00 89.38 213 HIS A C 1
ATOM 1561 O O . HIS A 1 213 ? -0.148 -19.599 18.333 1.00 89.38 213 HIS A O 1
ATOM 1567 N N . TYR A 1 214 ? -1.167 -17.893 19.415 1.00 92.50 214 TYR A N 1
ATOM 1568 C CA . TYR A 1 214 ? -2.104 -17.535 18.360 1.00 92.50 214 TYR A CA 1
ATOM 1569 C C . TYR A 1 214 ? -1.467 -16.639 17.285 1.00 92.50 214 TYR A C 1
ATOM 1571 O O . TYR A 1 214 ? -1.681 -16.864 16.101 1.00 92.50 214 TYR A O 1
ATOM 1579 N N . TYR A 1 215 ? -0.655 -15.648 17.670 1.00 92.62 215 TYR A N 1
ATOM 1580 C CA . TYR A 1 215 ? -0.175 -14.603 16.751 1.00 92.62 215 TYR A CA 1
ATOM 1581 C C . TYR A 1 215 ? 1.306 -14.686 16.351 1.00 92.62 215 TYR A C 1
ATOM 1583 O O . TYR A 1 215 ? 1.786 -13.779 15.671 1.00 92.62 215 TYR A O 1
ATOM 1591 N N . ARG A 1 216 ? 2.058 -15.728 16.739 1.00 88.94 216 ARG A N 1
ATOM 1592 C CA . ARG A 1 216 ? 3.520 -15.798 16.494 1.00 88.94 216 ARG A CA 1
ATOM 1593 C C . ARG A 1 216 ? 3.954 -15.573 15.044 1.00 88.94 216 ARG A C 1
ATOM 1595 O O . ARG A 1 216 ? 5.030 -15.030 14.836 1.00 88.94 216 ARG A O 1
ATOM 1602 N N . ASN A 1 217 ? 3.155 -15.998 14.064 1.00 86.44 217 ASN A N 1
ATOM 1603 C CA . ASN A 1 217 ? 3.500 -15.836 12.648 1.00 86.44 217 ASN A CA 1
ATOM 1604 C C . ASN A 1 217 ? 3.176 -14.419 12.144 1.00 86.44 217 ASN A C 1
ATOM 1606 O O . ASN A 1 217 ? 3.778 -13.943 11.188 1.00 86.44 217 ASN A O 1
ATOM 1610 N N . ILE A 1 218 ? 2.231 -13.749 12.809 1.00 89.88 218 ILE A N 1
ATOM 1611 C CA . ILE A 1 218 ? 1.689 -12.442 12.436 1.00 89.88 218 ILE A CA 1
ATOM 1612 C C . ILE A 1 218 ? 2.503 -11.305 13.056 1.00 89.88 218 ILE A C 1
ATOM 1614 O O . ILE A 1 218 ? 2.723 -10.271 12.427 1.00 89.88 218 ILE A O 1
ATOM 1618 N N . VAL A 1 219 ? 2.956 -11.468 14.298 1.00 89.50 219 VAL A N 1
ATOM 1619 C CA . VAL A 1 219 ? 3.714 -10.434 15.006 1.00 89.50 219 VAL A CA 1
ATOM 1620 C C . VAL A 1 219 ? 5.151 -10.384 14.469 1.00 89.50 219 VAL A C 1
ATOM 1622 O O . VAL A 1 219 ? 5.843 -11.404 14.476 1.00 89.50 219 VAL A O 1
ATOM 1625 N N . PRO A 1 220 ? 5.653 -9.218 14.024 1.00 79.88 220 PRO A N 1
ATOM 1626 C CA . PRO A 1 220 ? 7.052 -9.074 13.646 1.00 79.88 220 PRO A CA 1
ATOM 1627 C C . PRO A 1 220 ? 7.979 -9.335 14.827 1.00 79.88 220 PRO A C 1
ATOM 1629 O O . PRO A 1 220 ? 7.732 -8.893 15.954 1.00 79.88 220 PRO A O 1
ATOM 1632 N N . THR A 1 221 ? 9.087 -10.018 14.553 1.00 75.88 221 THR A N 1
ATOM 1633 C CA . THR A 1 221 ? 10.072 -10.341 15.589 1.00 75.88 221 THR A CA 1
ATOM 1634 C C . THR A 1 221 ? 10.800 -9.089 16.078 1.00 75.88 221 THR A C 1
ATOM 1636 O O . THR A 1 221 ? 10.965 -8.918 17.282 1.00 75.88 221 THR A O 1
ATOM 1639 N N . ASP A 1 222 ? 11.205 -8.204 15.171 1.00 72.00 222 ASP A N 1
ATOM 1640 C CA . ASP A 1 222 ? 12.165 -7.124 15.427 1.00 72.00 222 ASP A CA 1
ATOM 1641 C C . ASP A 1 222 ? 11.709 -5.740 14.938 1.00 72.00 222 ASP A C 1
ATOM 1643 O O . ASP A 1 222 ? 12.344 -4.740 15.268 1.00 72.00 222 ASP A O 1
ATOM 1647 N N . LYS A 1 223 ? 10.602 -5.666 14.196 1.00 73.44 223 LYS A N 1
ATOM 1648 C CA . LYS A 1 223 ? 10.071 -4.427 13.617 1.00 73.44 223 LYS A CA 1
ATOM 1649 C C . LYS A 1 223 ? 8.903 -3.905 14.436 1.00 73.44 223 LYS A C 1
ATOM 1651 O O . LYS A 1 223 ? 7.986 -4.650 14.756 1.00 73.44 223 LYS A O 1
ATOM 1656 N N . VAL A 1 224 ? 8.892 -2.609 14.721 1.00 78.31 224 VAL A N 1
ATOM 1657 C CA . VAL A 1 224 ? 7.739 -1.900 15.292 1.00 78.31 224 VAL A CA 1
ATOM 1658 C C . VAL A 1 224 ? 7.747 -0.472 14.766 1.00 78.31 224 VAL A C 1
ATOM 1660 O O . VAL A 1 224 ? 8.813 0.077 14.523 1.00 78.31 224 VAL A O 1
ATOM 1663 N N . MET A 1 225 ? 6.594 0.150 14.539 1.00 83.69 225 MET A N 1
ATOM 1664 C CA . MET A 1 225 ? 6.598 1.536 14.076 1.00 83.69 225 MET A CA 1
ATOM 1665 C C . MET A 1 225 ? 6.819 2.482 15.255 1.00 83.69 225 MET A C 1
ATOM 1667 O O . MET A 1 225 ? 6.064 2.454 16.229 1.00 83.69 225 MET A O 1
ATOM 1671 N N . MET A 1 226 ? 7.848 3.324 15.169 1.00 78.44 226 MET A N 1
ATOM 1672 C CA . MET A 1 226 ? 8.248 4.234 16.240 1.00 78.44 226 MET A CA 1
ATOM 1673 C C . MET A 1 226 ? 8.224 5.686 15.786 1.00 78.44 226 MET A C 1
ATOM 1675 O O . MET A 1 226 ? 8.428 6.013 14.617 1.00 78.44 226 MET A O 1
ATOM 1679 N N . GLN A 1 227 ? 7.990 6.572 16.756 1.00 80.38 227 GLN A N 1
ATOM 1680 C CA . GLN A 1 227 ? 8.018 8.024 16.576 1.00 80.38 227 GLN A CA 1
ATOM 1681 C C . GLN A 1 227 ? 7.127 8.546 15.436 1.00 80.38 227 GLN A C 1
ATOM 1683 O O . GLN A 1 227 ? 7.392 9.615 14.887 1.00 80.38 227 GLN A O 1
ATOM 1688 N N . MET A 1 228 ? 6.065 7.822 15.096 1.00 82.00 228 MET A N 1
ATOM 1689 C CA . MET A 1 228 ? 5.049 8.295 14.163 1.00 82.00 228 MET A CA 1
ATOM 1690 C C . MET A 1 228 ? 4.236 9.435 14.779 1.00 82.00 228 MET A C 1
ATOM 1692 O O . MET A 1 228 ? 4.220 9.623 15.998 1.00 82.00 228 MET A O 1
ATOM 1696 N N . GLN A 1 229 ? 3.531 10.185 13.935 1.00 87.94 229 GLN A N 1
ATOM 1697 C CA . GLN A 1 229 ? 2.382 10.966 14.378 1.00 87.94 229 GLN A CA 1
ATOM 1698 C C . GLN A 1 229 ? 1.431 10.061 15.177 1.00 87.94 229 GLN A C 1
ATOM 1700 O O . GLN A 1 229 ? 1.242 8.889 14.831 1.00 87.94 229 GLN A O 1
ATOM 1705 N N . ASN A 1 230 ? 0.838 10.609 16.240 1.00 91.44 230 ASN A N 1
ATOM 1706 C CA . ASN A 1 230 ? -0.129 9.874 17.046 1.00 91.44 230 ASN A CA 1
ATOM 1707 C C . ASN A 1 230 ? -1.316 9.445 16.169 1.00 91.44 230 ASN A C 1
ATOM 1709 O O . ASN A 1 230 ? -1.853 10.290 15.446 1.00 91.44 230 ASN A O 1
ATOM 1713 N N . PRO A 1 231 ? -1.722 8.166 16.211 1.00 94.38 231 PRO A N 1
ATOM 1714 C CA . PRO A 1 231 ? -2.936 7.732 15.539 1.00 94.38 231 PRO A CA 1
ATOM 1715 C C . PRO A 1 231 ? -4.169 8.297 16.240 1.00 94.38 231 PRO A C 1
ATOM 1717 O O . PRO A 1 231 ? -4.154 8.525 17.453 1.00 94.38 231 PRO A O 1
ATOM 1720 N N . ASP A 1 232 ? -5.258 8.436 15.489 1.00 95.62 232 ASP A N 1
ATOM 1721 C CA . ASP A 1 232 ? -6.589 8.638 16.060 1.00 95.62 232 ASP A CA 1
ATOM 1722 C C . ASP A 1 232 ? -6.992 7.428 16.912 1.00 95.62 232 ASP A C 1
ATOM 1724 O O . ASP A 1 232 ? -7.608 7.582 17.967 1.00 95.62 232 ASP A O 1
ATOM 1728 N N . GLU A 1 233 ? -6.586 6.220 16.496 1.00 96.38 233 GLU A N 1
ATOM 1729 C CA . GLU A 1 233 ? -6.784 4.994 17.268 1.00 96.38 233 GLU A CA 1
ATOM 1730 C C . GLU A 1 233 ? -5.516 4.137 17.269 1.00 96.38 233 GLU A C 1
ATOM 1732 O O . GLU A 1 233 ? -5.105 3.577 16.253 1.00 96.38 233 GLU A O 1
ATOM 1737 N N . ALA A 1 234 ? -4.886 4.005 18.436 1.00 96.06 234 ALA A N 1
ATOM 1738 C CA . ALA A 1 234 ? -3.819 3.032 18.654 1.00 96.06 234 ALA A CA 1
ATOM 1739 C C . ALA A 1 234 ? -4.442 1.654 18.919 1.00 96.06 234 ALA A C 1
ATOM 1741 O O . ALA A 1 234 ? -5.022 1.454 19.993 1.00 96.06 234 ALA A O 1
ATOM 1742 N N . VAL A 1 235 ? -4.331 0.737 17.954 1.00 97.69 235 VAL A N 1
ATOM 1743 C CA . VAL A 1 235 ? -5.066 -0.539 17.938 1.00 97.69 235 VAL A CA 1
ATOM 1744 C C . VAL A 1 235 ? -4.225 -1.684 18.496 1.00 97.69 235 VAL A C 1
ATOM 1746 O O . VAL A 1 235 ? -4.687 -2.408 19.379 1.00 97.69 235 VAL A O 1
ATOM 1749 N N . ALA A 1 236 ? -2.995 -1.830 18.010 1.00 96.56 236 ALA A N 1
ATOM 1750 C CA . ALA A 1 236 ? -2.051 -2.848 18.459 1.00 96.56 236 ALA A CA 1
ATOM 1751 C C . ALA A 1 236 ? -0.621 -2.312 18.404 1.00 96.56 236 ALA A C 1
ATOM 1753 O O . ALA A 1 236 ? -0.304 -1.444 17.583 1.00 96.56 236 ALA A O 1
ATOM 1754 N N . GLY A 1 237 ? 0.249 -2.842 19.252 1.00 92.19 237 GLY A N 1
ATOM 1755 C CA . GLY A 1 237 ? 1.627 -2.393 19.357 1.00 92.19 237 GLY A CA 1
ATOM 1756 C C . GLY A 1 237 ? 2.456 -3.269 20.272 1.00 92.19 237 GLY A C 1
ATOM 1757 O O . GLY A 1 237 ? 2.045 -4.363 20.651 1.00 92.19 237 GLY A O 1
ATOM 1758 N N . ALA A 1 238 ? 3.627 -2.759 20.621 1.00 88.56 238 ALA A N 1
ATOM 1759 C CA . ALA A 1 238 ? 4.540 -3.436 21.515 1.00 88.56 238 ALA A CA 1
ATOM 1760 C C . ALA A 1 238 ? 5.215 -2.457 22.465 1.00 88.56 238 ALA A C 1
ATOM 1762 O O . ALA A 1 238 ? 5.427 -1.283 22.136 1.00 88.56 238 ALA A O 1
ATOM 1763 N N . ILE A 1 239 ? 5.545 -2.955 23.652 1.00 85.12 239 ILE A N 1
ATOM 1764 C CA . ILE A 1 239 ? 6.257 -2.216 24.690 1.00 85.12 239 ILE A CA 1
ATOM 1765 C C . ILE A 1 239 ? 7.419 -3.079 25.166 1.00 85.12 239 ILE A C 1
ATOM 1767 O O . ILE A 1 239 ? 7.250 -4.247 25.475 1.00 85.12 239 ILE A O 1
ATOM 1771 N N . ASN A 1 240 ? 8.604 -2.499 25.252 1.00 81.00 240 ASN A N 1
ATOM 1772 C CA . ASN A 1 240 ? 9.748 -3.072 25.936 1.00 81.00 240 ASN A CA 1
ATOM 1773 C C . ASN A 1 240 ? 9.984 -2.256 27.210 1.00 81.00 240 ASN A C 1
ATOM 1775 O O . ASN A 1 240 ? 10.355 -1.084 27.135 1.00 81.00 240 ASN A O 1
ATOM 1779 N N . ALA A 1 241 ? 9.742 -2.878 28.364 1.00 79.31 241 ALA A N 1
ATOM 1780 C CA . ALA A 1 241 ? 9.814 -2.227 29.670 1.00 79.31 241 ALA A CA 1
ATOM 1781 C C . ALA A 1 241 ? 11.067 -2.594 30.486 1.00 79.31 241 ALA A C 1
ATOM 1783 O O . ALA A 1 241 ? 11.198 -2.132 31.617 1.00 79.31 241 ALA A O 1
ATOM 1784 N N . CYS A 1 242 ? 11.975 -3.431 29.968 1.00 70.06 242 CYS A N 1
ATOM 1785 C CA . CYS A 1 242 ? 13.077 -3.971 30.773 1.00 70.06 242 CYS A CA 1
ATOM 1786 C C . CYS A 1 242 ? 14.437 -3.298 30.529 1.00 70.06 242 CYS A C 1
ATOM 1788 O O . CYS A 1 242 ? 15.170 -3.090 31.492 1.00 70.06 242 CYS A O 1
ATOM 1790 N N . LEU A 1 243 ? 14.787 -2.951 29.283 1.00 66.50 243 LEU A N 1
ATOM 1791 C CA . LEU A 1 243 ? 16.063 -2.309 28.926 1.00 66.50 243 LEU A CA 1
ATOM 1792 C C . LEU A 1 243 ? 15.858 -1.336 27.756 1.00 66.50 243 LEU A C 1
ATOM 1794 O O . LEU A 1 243 ? 15.145 -1.658 26.809 1.00 66.50 243 LEU A O 1
ATOM 1798 N N . ASP A 1 244 ? 16.468 -0.151 27.842 1.00 66.62 244 ASP A N 1
ATOM 1799 C CA . ASP A 1 244 ? 16.376 0.978 26.894 1.00 66.62 244 ASP A CA 1
ATOM 1800 C C . ASP A 1 244 ? 14.977 1.587 26.665 1.00 66.62 244 ASP A C 1
ATOM 1802 O O . ASP A 1 244 ? 14.875 2.583 25.958 1.00 66.62 244 ASP A O 1
ATOM 1806 N N . TYR A 1 245 ? 13.928 1.047 27.304 1.00 74.38 245 TYR A N 1
ATOM 1807 C CA . TYR A 1 245 ? 12.534 1.519 27.284 1.00 74.38 245 TYR A CA 1
ATOM 1808 C C . TYR A 1 245 ? 12.047 1.982 25.905 1.00 74.38 245 TYR A C 1
ATOM 1810 O O . TYR A 1 245 ? 12.138 3.153 25.535 1.00 74.38 245 TYR A O 1
ATOM 1818 N N . ALA A 1 246 ? 11.426 1.068 25.166 1.00 76.88 246 ALA A N 1
ATOM 1819 C CA . ALA A 1 246 ? 10.891 1.360 23.843 1.00 76.88 246 ALA A CA 1
ATOM 1820 C C . ALA A 1 246 ? 9.400 1.041 23.769 1.00 76.88 246 ALA A C 1
ATOM 1822 O O . ALA A 1 246 ? 8.908 0.104 24.390 1.00 76.88 246 ALA A O 1
ATOM 1823 N N . SER A 1 247 ? 8.663 1.803 22.971 1.00 82.62 247 SER A N 1
ATOM 1824 C CA . SER A 1 247 ? 7.303 1.439 22.587 1.00 82.62 247 SER A CA 1
ATOM 1825 C C . SER A 1 247 ? 7.029 1.867 21.157 1.00 82.62 247 SER A C 1
ATOM 1827 O O . SER A 1 247 ? 7.620 2.822 20.645 1.00 82.62 247 SER A O 1
ATOM 1829 N N . GLY A 1 248 ? 6.135 1.139 20.505 1.00 85.94 248 GLY A N 1
ATOM 1830 C CA . GLY A 1 248 ? 5.722 1.435 19.148 1.00 85.94 248 GLY A CA 1
ATOM 1831 C C . GLY A 1 248 ? 4.424 0.730 18.791 1.00 85.94 248 GLY A C 1
ATOM 1832 O O . GLY A 1 248 ? 3.862 -0.031 19.582 1.00 85.94 248 GLY A O 1
ATOM 1833 N N . LEU A 1 249 ? 3.942 1.001 17.585 1.00 90.50 249 LEU A N 1
ATOM 1834 C CA . LEU A 1 249 ? 2.679 0.473 17.091 1.00 90.50 249 LEU A CA 1
ATOM 1835 C C . LEU A 1 249 ? 2.893 -0.548 15.977 1.00 90.50 249 LEU A C 1
ATOM 1837 O O . LEU A 1 249 ? 3.817 -0.446 15.168 1.00 90.50 249 LEU A O 1
ATOM 1841 N N . TYR A 1 250 ? 1.982 -1.511 15.933 1.00 89.88 250 TYR A N 1
ATOM 1842 C CA . TYR A 1 250 ? 1.761 -2.393 14.796 1.00 89.88 250 TYR A CA 1
ATOM 1843 C C . TYR A 1 250 ? 0.613 -1.912 13.939 1.00 89.88 250 TYR A C 1
ATOM 1845 O O . TYR A 1 250 ? 0.704 -1.978 12.722 1.00 89.88 250 TYR A O 1
ATOM 1853 N N . VAL A 1 251 ? -0.463 -1.443 14.568 1.00 93.38 251 VAL A N 1
ATOM 1854 C CA . VAL A 1 251 ? -1.672 -1.018 13.871 1.00 93.38 251 VAL A CA 1
ATOM 1855 C C . VAL A 1 251 ? -2.132 0.306 14.461 1.00 93.38 251 VAL A C 1
ATOM 1857 O O . VAL A 1 251 ? -2.423 0.399 15.660 1.00 93.38 251 VAL A O 1
ATOM 1860 N N . GLY A 1 252 ? -2.198 1.323 13.607 1.00 92.00 252 GLY A N 1
ATOM 1861 C CA . GLY A 1 252 ? -2.761 2.632 13.919 1.00 92.00 252 GLY A CA 1
ATOM 1862 C C . GLY A 1 252 ? -3.809 3.031 12.885 1.00 92.00 252 GLY A C 1
ATOM 1863 O O . GLY A 1 252 ? -3.587 2.853 11.686 1.00 92.00 252 GLY A O 1
ATOM 1864 N N . VAL A 1 253 ? -4.938 3.566 13.348 1.00 92.25 253 VAL A N 1
ATOM 1865 C CA . VAL A 1 253 ? -5.951 4.205 12.495 1.00 92.25 253 VAL A CA 1
ATOM 1866 C C . VAL A 1 253 ? -5.718 5.707 12.514 1.00 92.25 253 VAL A C 1
ATOM 1868 O O . VAL A 1 253 ? -5.506 6.294 13.576 1.00 92.25 253 VAL A O 1
ATOM 1871 N N . TYR A 1 254 ? -5.794 6.320 11.342 1.00 87.50 254 TYR A N 1
ATOM 1872 C CA . TYR A 1 254 ? -5.578 7.742 11.137 1.00 87.50 254 TYR A CA 1
ATOM 1873 C C . TYR A 1 254 ? -6.707 8.321 10.293 1.00 87.50 254 TYR A C 1
ATOM 1875 O O . TYR A 1 254 ? -7.149 7.700 9.324 1.00 87.50 254 TYR A O 1
ATOM 1883 N N . LYS A 1 255 ? -7.158 9.522 10.631 1.00 86.94 255 LYS A N 1
ATOM 1884 C CA . LYS A 1 255 ? -8.103 10.303 9.840 1.00 86.94 255 LYS A CA 1
ATOM 1885 C C . LYS A 1 255 ? -7.355 11.193 8.862 1.00 86.94 255 LYS A C 1
ATOM 1887 O O . LYS A 1 255 ? -6.307 11.755 9.175 1.00 86.94 255 LYS A O 1
ATOM 1892 N N . LEU A 1 256 ? -7.924 11.338 7.673 1.00 77.94 256 LEU A N 1
ATOM 1893 C CA . LEU A 1 256 ? -7.432 12.258 6.658 1.00 77.94 256 LEU A CA 1
ATOM 1894 C C . LEU A 1 256 ? -8.614 12.762 5.829 1.00 77.94 256 LEU A C 1
ATOM 1896 O O . LEU A 1 256 ? -9.253 11.994 5.110 1.00 77.94 256 LEU A O 1
ATOM 1900 N N . GLY A 1 257 ? -8.902 14.061 5.941 1.00 77.94 257 GLY A N 1
ATOM 1901 C CA . GLY A 1 257 ? -10.137 14.633 5.401 1.00 77.94 257 GLY A CA 1
ATOM 1902 C C . GLY A 1 257 ? -11.369 13.968 6.024 1.00 77.94 257 GLY A C 1
ATOM 1903 O O . GLY A 1 257 ? -11.376 13.689 7.223 1.00 77.94 257 GLY A O 1
ATOM 1904 N N . GLY A 1 258 ? -12.378 13.675 5.201 1.00 74.06 258 GLY A N 1
ATOM 1905 C CA . GLY A 1 258 ? -13.573 12.921 5.603 1.00 74.06 258 GLY A CA 1
ATOM 1906 C C . GLY A 1 258 ? -13.362 11.420 5.794 1.00 74.06 258 GLY A C 1
ATOM 1907 O O . GLY A 1 258 ? -14.262 10.717 6.251 1.00 74.06 258 GLY A O 1
ATOM 1908 N N . GLY A 1 259 ? -12.188 10.913 5.412 1.00 78.19 259 GLY A N 1
ATOM 1909 C CA . GLY A 1 259 ? -11.868 9.494 5.420 1.00 78.19 259 GLY A CA 1
ATOM 1910 C C . GLY A 1 259 ? -10.960 9.080 6.572 1.00 78.19 259 GLY A C 1
ATOM 1911 O O . GLY A 1 259 ? -10.524 9.874 7.411 1.00 78.19 259 GLY A O 1
ATOM 1912 N N . ARG A 1 260 ? -10.634 7.790 6.574 1.00 80.00 260 ARG A N 1
ATOM 1913 C CA . ARG A 1 260 ? -9.652 7.193 7.476 1.00 80.00 260 ARG A CA 1
ATOM 1914 C C . ARG A 1 260 ? -8.842 6.129 6.749 1.00 80.00 260 ARG A C 1
ATOM 1916 O O . ARG A 1 260 ? -9.299 5.566 5.757 1.00 80.00 260 ARG A O 1
ATOM 1923 N N . PHE A 1 261 ? -7.658 5.842 7.259 1.00 79.38 261 PHE A N 1
ATOM 1924 C CA . PHE A 1 261 ? -6.780 4.801 6.750 1.00 79.38 261 PHE A CA 1
ATOM 1925 C C . PHE A 1 261 ? -6.092 4.078 7.909 1.00 79.38 261 PHE A C 1
ATOM 1927 O O . PHE A 1 261 ? -5.991 4.598 9.022 1.00 79.38 261 PHE A O 1
ATOM 1934 N N . VAL A 1 262 ? -5.636 2.855 7.646 1.00 84.06 262 VAL A N 1
ATOM 1935 C CA . VAL A 1 262 ? -4.882 2.038 8.602 1.00 84.06 262 VAL A CA 1
ATOM 1936 C C . VAL A 1 262 ? -3.436 1.968 8.139 1.00 84.06 262 VAL A C 1
ATOM 1938 O O . VAL A 1 262 ? -3.171 1.687 6.972 1.00 84.06 262 VAL A O 1
ATOM 1941 N N . ILE A 1 263 ? -2.503 2.182 9.063 1.00 84.00 263 ILE A N 1
ATOM 1942 C CA . ILE A 1 263 ? -1.108 1.787 8.879 1.00 84.00 263 ILE A CA 1
ATOM 1943 C C . ILE A 1 263 ? -0.892 0.498 9.666 1.00 84.00 263 ILE A C 1
ATOM 1945 O O . ILE A 1 263 ? -1.152 0.458 10.871 1.00 84.00 263 ILE A O 1
ATOM 1949 N N . ASN A 1 264 ? -0.433 -0.544 8.974 1.00 86.19 264 ASN A N 1
ATOM 1950 C CA . ASN A 1 264 ? -0.195 -1.873 9.521 1.00 86.19 264 ASN A CA 1
ATOM 1951 C C . ASN A 1 264 ? 1.270 -2.290 9.328 1.00 86.19 264 ASN A C 1
ATOM 1953 O O . ASN A 1 264 ? 1.810 -2.178 8.233 1.00 86.19 264 ASN A O 1
ATOM 1957 N N . ASN A 1 265 ? 1.859 -2.846 10.381 1.00 83.81 265 ASN A N 1
ATOM 1958 C CA . ASN A 1 265 ? 3.168 -3.492 10.386 1.00 83.81 265 ASN A CA 1
ATOM 1959 C C . ASN A 1 265 ? 3.080 -4.939 10.906 1.00 83.81 265 ASN A C 1
ATOM 1961 O O . ASN A 1 265 ? 4.097 -5.529 11.232 1.00 83.81 265 ASN A O 1
ATOM 1965 N N . LEU A 1 266 ? 1.886 -5.527 11.045 1.00 87.19 266 LEU A N 1
ATOM 1966 C CA . LEU A 1 266 ? 1.762 -6.975 11.235 1.00 87.19 266 LEU A CA 1
ATOM 1967 C C . LEU A 1 266 ? 2.052 -7.695 9.913 1.00 87.19 266 LEU A C 1
ATOM 1969 O O . LEU A 1 266 ? 1.686 -7.183 8.853 1.00 87.19 266 LEU A O 1
ATOM 1973 N N . GLN A 1 267 ? 2.623 -8.899 9.987 1.00 81.31 267 GLN A N 1
ATOM 1974 C CA . GLN A 1 267 ? 2.942 -9.767 8.847 1.00 81.31 267 GLN A CA 1
ATOM 1975 C C . GLN A 1 267 ? 1.676 -10.424 8.263 1.00 81.31 267 GLN A C 1
ATOM 1977 O O . GLN A 1 267 ? 1.540 -11.645 8.222 1.00 81.31 267 GLN A O 1
ATOM 1982 N N . ILE A 1 268 ? 0.672 -9.617 7.921 1.00 80.44 268 ILE A N 1
ATOM 1983 C CA . ILE A 1 268 ? -0.622 -10.104 7.437 1.00 80.44 268 ILE A CA 1
ATOM 1984 C C . ILE A 1 268 ? -0.469 -10.642 6.017 1.00 80.44 268 ILE A C 1
ATOM 1986 O O . ILE A 1 268 ? -0.894 -11.759 5.748 1.00 80.44 268 ILE A O 1
ATOM 1990 N N . LEU A 1 269 ? 0.148 -9.868 5.120 1.00 73.19 269 LEU A N 1
ATOM 1991 C CA . LEU A 1 269 ? 0.231 -10.214 3.697 1.00 73.19 269 LEU A CA 1
ATOM 1992 C C . LEU A 1 269 ? 1.077 -11.469 3.463 1.00 73.19 269 LEU A C 1
ATOM 1994 O O . LEU A 1 269 ? 0.722 -12.317 2.649 1.00 73.19 269 LEU A O 1
ATOM 1998 N N . GLU A 1 270 ? 2.158 -11.606 4.223 1.00 73.06 270 GLU A N 1
ATOM 1999 C CA . GLU A 1 270 ? 3.098 -12.724 4.180 1.00 73.06 270 GLU A CA 1
ATOM 2000 C C . GLU A 1 270 ? 2.463 -14.044 4.639 1.00 73.06 270 GLU A C 1
ATOM 2002 O O . GLU A 1 270 ? 2.971 -15.117 4.314 1.00 73.06 270 GLU A O 1
ATOM 2007 N N . ASN A 1 271 ? 1.351 -13.966 5.378 1.00 71.88 271 ASN A N 1
ATOM 2008 C CA . ASN A 1 271 ? 0.665 -15.110 5.968 1.00 71.88 271 ASN A CA 1
ATOM 2009 C C . ASN A 1 271 ? -0.763 -15.320 5.422 1.00 71.88 271 ASN A C 1
ATOM 2011 O O . ASN A 1 271 ? -1.526 -16.119 5.972 1.00 71.88 271 ASN A O 1
ATOM 2015 N N . LEU A 1 272 ? -1.149 -14.637 4.337 1.00 76.12 272 LEU A N 1
ATOM 2016 C CA . LEU A 1 272 ? -2.421 -14.917 3.663 1.00 76.12 272 LEU A CA 1
ATOM 2017 C C . LEU A 1 272 ? -2.422 -16.328 3.060 1.00 76.12 272 LEU A C 1
ATOM 2019 O O . LEU A 1 272 ? -1.412 -16.818 2.552 1.00 76.12 272 LEU A O 1
ATOM 2023 N N . GLY A 1 273 ? -3.569 -17.002 3.136 1.00 67.31 273 GLY A N 1
ATOM 2024 C CA . GLY A 1 273 ? -3.740 -18.396 2.720 1.00 67.31 273 GLY A CA 1
ATOM 2025 C C . GLY A 1 273 ? -3.069 -19.446 3.619 1.00 67.31 273 GLY A C 1
ATOM 2026 O O . GLY A 1 273 ? -3.322 -20.636 3.428 1.00 67.31 273 GLY A O 1
ATOM 2027 N N . THR A 1 274 ? -2.251 -19.043 4.598 1.00 77.44 274 THR A N 1
ATOM 2028 C CA . THR A 1 274 ? -1.527 -19.960 5.498 1.00 77.44 274 THR A CA 1
ATOM 2029 C C . THR A 1 274 ? -1.903 -19.781 6.967 1.00 77.44 274 THR A C 1
ATOM 2031 O O . THR A 1 274 ? -1.962 -20.775 7.693 1.00 77.44 274 THR A O 1
ATOM 2034 N N . ASP A 1 275 ? -2.209 -18.555 7.404 1.00 80.75 275 ASP A N 1
ATOM 2035 C CA . ASP A 1 275 ? -2.603 -18.244 8.777 1.00 80.75 275 ASP A CA 1
ATOM 2036 C C . ASP A 1 275 ? -4.034 -17.663 8.834 1.00 80.75 275 ASP A C 1
ATOM 2038 O O . ASP A 1 275 ? -4.292 -16.567 8.324 1.00 80.75 275 ASP A O 1
ATOM 2042 N N . PRO A 1 276 ? -4.994 -18.354 9.480 1.00 85.50 276 PRO A N 1
ATOM 2043 C CA . PRO A 1 276 ? -6.364 -17.858 9.620 1.00 85.50 276 PRO A CA 1
ATOM 2044 C C . PRO A 1 276 ? -6.472 -16.502 10.331 1.00 85.50 276 PRO A C 1
ATOM 2046 O O . PRO A 1 276 ? -7.421 -15.752 10.078 1.00 85.50 276 PRO A O 1
ATOM 2049 N N . ALA A 1 277 ? -5.522 -16.167 11.213 1.00 90.06 277 ALA A N 1
ATOM 2050 C CA . ALA A 1 277 ? -5.504 -14.876 11.885 1.00 90.06 277 ALA A CA 1
ATOM 2051 C C . ALA A 1 277 ? -5.188 -13.743 10.898 1.00 90.06 277 ALA A C 1
ATOM 2053 O O . ALA A 1 277 ? -5.826 -12.693 10.976 1.00 90.06 277 ALA A O 1
ATOM 2054 N N . ALA A 1 278 ? -4.276 -13.958 9.939 1.00 81.19 278 ALA A N 1
ATOM 2055 C CA . ALA A 1 278 ? -3.977 -12.984 8.883 1.00 81.19 278 ALA A CA 1
ATOM 2056 C C . ALA A 1 278 ? -5.217 -12.685 8.030 1.00 81.19 278 ALA A C 1
ATOM 2058 O O . ALA A 1 278 ? -5.589 -11.524 7.848 1.00 81.19 278 ALA A O 1
ATOM 2059 N N . GLU A 1 279 ? -5.902 -13.739 7.576 1.00 79.81 279 GLU A N 1
ATOM 2060 C CA . GLU A 1 279 ? -7.136 -13.641 6.786 1.00 79.81 279 GLU A CA 1
ATOM 2061 C C . GLU A 1 279 ? -8.217 -12.838 7.517 1.00 79.81 279 GLU A C 1
ATOM 2063 O O . GLU A 1 279 ? -8.849 -11.940 6.950 1.00 79.81 279 GLU A O 1
ATOM 2068 N N . ARG A 1 280 ? -8.437 -13.156 8.798 1.00 86.44 280 ARG A N 1
ATOM 2069 C CA . ARG A 1 280 ? -9.462 -12.490 9.603 1.00 86.44 280 ARG A CA 1
ATOM 2070 C C . ARG A 1 280 ? -9.097 -11.037 9.889 1.00 86.44 280 ARG A C 1
ATOM 2072 O O . ARG A 1 280 ? -9.967 -10.180 9.758 1.00 86.44 280 ARG A O 1
ATOM 2079 N N . LEU A 1 281 ? -7.836 -10.754 10.225 1.00 87.62 281 LEU A N 1
ATOM 2080 C CA . LEU A 1 281 ? -7.353 -9.389 10.449 1.00 87.62 281 LEU A CA 1
ATOM 2081 C C . LEU A 1 281 ? -7.544 -8.524 9.205 1.00 87.62 281 LEU A C 1
ATOM 2083 O O . LEU A 1 281 ? -8.098 -7.433 9.322 1.00 87.62 281 LEU A O 1
ATOM 2087 N N . LEU A 1 282 ? -7.162 -9.014 8.021 1.00 83.44 282 LEU A N 1
ATOM 2088 C CA . LEU A 1 282 ? -7.338 -8.263 6.779 1.00 83.44 282 LEU A CA 1
ATOM 2089 C C . LEU A 1 282 ? -8.816 -7.944 6.522 1.00 83.44 282 LEU A C 1
ATOM 2091 O O . LEU A 1 282 ? -9.167 -6.787 6.303 1.00 83.44 282 LEU A O 1
ATOM 2095 N N . ARG A 1 283 ? -9.703 -8.943 6.617 1.00 81.31 283 ARG A N 1
ATOM 2096 C CA . ARG A 1 283 ? -11.152 -8.744 6.417 1.00 81.31 283 ARG A CA 1
ATOM 2097 C C . ARG A 1 283 ? -11.738 -7.765 7.425 1.00 81.31 283 ARG A C 1
ATOM 2099 O O . ARG A 1 283 ? -12.517 -6.896 7.049 1.00 81.31 283 ARG A O 1
ATOM 2106 N N . ASN A 1 284 ? -11.345 -7.869 8.690 1.00 88.75 284 ASN A N 1
ATOM 2107 C CA . ASN A 1 284 ? -11.794 -6.944 9.720 1.00 88.75 284 ASN A CA 1
ATOM 2108 C C . ASN A 1 284 ? -11.283 -5.517 9.467 1.00 88.75 284 ASN A C 1
ATOM 2110 O O . ASN A 1 284 ? -12.035 -4.570 9.676 1.00 88.75 284 ASN A O 1
ATOM 2114 N N . MET A 1 285 ? -10.039 -5.344 8.998 1.00 86.06 285 MET A N 1
ATOM 2115 C CA . MET A 1 285 ? -9.513 -4.034 8.592 1.00 86.06 285 MET A CA 1
ATOM 2116 C C . MET A 1 285 ? -10.316 -3.441 7.435 1.00 86.06 285 MET A C 1
ATOM 2118 O O . MET A 1 285 ? -10.708 -2.279 7.512 1.00 86.06 285 MET A O 1
ATOM 2122 N N . LEU A 1 286 ? -10.613 -4.234 6.403 1.00 79.56 286 LEU A N 1
ATOM 2123 C CA . LEU A 1 286 ? -11.429 -3.794 5.268 1.00 79.56 286 LEU A CA 1
ATOM 2124 C C . LEU A 1 286 ? -12.841 -3.405 5.719 1.00 79.56 286 LEU A C 1
ATOM 2126 O O . LEU A 1 286 ? -13.277 -2.290 5.455 1.00 79.56 286 LEU A O 1
ATOM 2130 N N . ASN A 1 287 ? -13.508 -4.261 6.498 1.00 80.38 287 ASN A N 1
ATOM 2131 C CA . ASN A 1 287 ? -14.836 -3.976 7.047 1.00 80.38 287 ASN A CA 1
ATOM 2132 C C . ASN A 1 287 ? -14.840 -2.719 7.928 1.00 80.38 287 ASN A C 1
ATOM 2134 O O . ASN A 1 287 ? -15.779 -1.929 7.881 1.00 80.38 287 ASN A O 1
ATOM 2138 N N . TYR A 1 288 ? -13.785 -2.516 8.721 1.00 85.12 288 TYR A N 1
ATOM 2139 C CA . TYR A 1 288 ? -13.643 -1.336 9.570 1.00 85.12 288 TYR A CA 1
ATOM 2140 C C . TYR A 1 288 ? -13.495 -0.046 8.753 1.00 85.12 288 TYR A C 1
ATOM 2142 O O . TYR A 1 288 ? -14.062 0.987 9.110 1.00 85.12 288 TYR A O 1
ATOM 2150 N N . LEU A 1 289 ? -12.758 -0.103 7.642 1.00 79.94 289 LEU A N 1
ATOM 2151 C CA . LEU A 1 289 ? -12.611 1.020 6.718 1.00 79.94 289 LEU A CA 1
ATOM 2152 C C . LEU A 1 289 ? -13.874 1.248 5.864 1.00 79.94 289 LEU A C 1
ATOM 2154 O O . LEU A 1 289 ? -14.136 2.379 5.453 1.00 79.94 289 LEU A O 1
ATOM 2158 N N . ALA A 1 290 ? -14.677 0.206 5.637 1.00 74.94 290 ALA A N 1
ATOM 2159 C CA . ALA A 1 290 ? -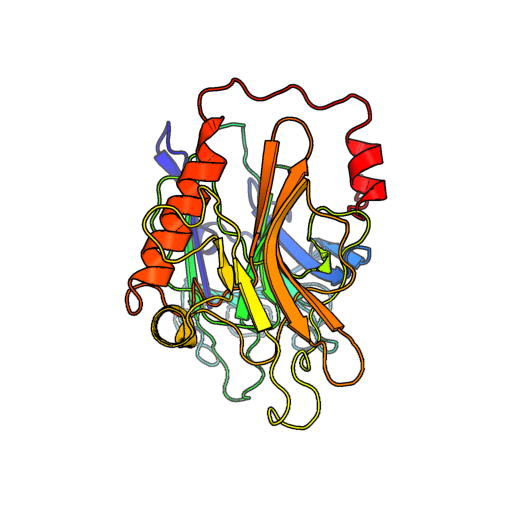15.900 0.238 4.832 1.00 74.94 290 ALA A CA 1
ATOM 2160 C C . ALA A 1 290 ? -17.135 0.804 5.535 1.00 74.94 290 ALA A C 1
ATOM 2162 O O . ALA A 1 290 ? -18.153 1.033 4.888 1.00 74.94 290 ALA A O 1
ATOM 2163 N N . VAL A 1 291 ? -17.054 1.120 6.831 1.00 76.56 291 VAL A N 1
ATOM 2164 C CA . VAL A 1 291 ? -18.189 1.673 7.597 1.00 76.56 291 VAL A CA 1
ATOM 2165 C C . VAL A 1 291 ? -18.788 2.930 6.944 1.00 76.56 291 VAL A C 1
ATOM 2167 O O . VAL A 1 291 ? -19.987 3.177 7.059 1.00 76.56 291 VAL A O 1
ATOM 2170 N N . ASP A 1 292 ? -17.969 3.700 6.228 1.00 71.38 292 ASP A N 1
ATOM 2171 C CA . ASP A 1 292 ? -18.361 4.947 5.570 1.00 71.38 292 ASP A CA 1
ATOM 2172 C C . ASP A 1 292 ? -18.526 4.821 4.041 1.00 71.38 292 ASP A C 1
ATOM 2174 O O . ASP A 1 292 ? -18.710 5.832 3.372 1.00 71.38 292 ASP A O 1
ATOM 2178 N N . GLU A 1 293 ? -18.494 3.609 3.471 1.00 68.25 293 GLU A N 1
ATOM 2179 C CA . GLU A 1 293 ? -18.481 3.385 2.012 1.00 68.25 293 GLU A CA 1
ATOM 2180 C C . GLU A 1 293 ? -19.698 3.978 1.288 1.00 68.25 293 GLU A C 1
ATOM 2182 O O . GLU A 1 293 ? -19.575 4.513 0.191 1.00 68.25 293 GLU A O 1
ATOM 2187 N N . ASN A 1 294 ? -20.872 3.939 1.922 1.00 73.19 294 ASN A N 1
ATOM 2188 C CA . ASN A 1 294 ? -22.111 4.459 1.339 1.00 73.19 294 ASN A CA 1
ATOM 2189 C C . ASN A 1 294 ? -22.268 5.982 1.482 1.00 73.19 294 ASN A C 1
ATOM 2191 O O . ASN A 1 294 ? -23.290 6.537 1.069 1.00 73.19 294 ASN A O 1
ATOM 2195 N N . LYS A 1 295 ? -21.308 6.673 2.109 1.00 70.44 295 LYS A N 1
ATOM 2196 C CA . LYS A 1 295 ? -21.356 8.132 2.220 1.00 70.44 295 LYS A CA 1
ATOM 2197 C C . LYS A 1 295 ? -20.909 8.761 0.900 1.00 70.44 295 LYS A C 1
ATOM 2199 O O . LYS A 1 295 ? -19.963 8.274 0.281 1.00 70.44 295 LYS A O 1
ATOM 2204 N N . PRO A 1 296 ? -21.553 9.857 0.463 1.00 67.06 296 PRO A N 1
ATOM 2205 C CA . PRO A 1 296 ? -21.074 10.585 -0.701 1.00 67.06 296 PRO A CA 1
ATOM 2206 C C . PRO A 1 296 ? -19.640 11.080 -0.446 1.00 67.06 296 PRO A C 1
ATOM 2208 O O . PRO A 1 296 ? -19.334 11.462 0.690 1.00 67.06 296 PRO A O 1
ATOM 2211 N N . PRO A 1 297 ? -18.770 11.109 -1.473 1.00 69.00 297 PRO A N 1
ATOM 2212 C CA . PRO A 1 297 ? -17.439 11.684 -1.346 1.00 69.00 297 PRO A CA 1
ATOM 2213 C C . PRO A 1 297 ? -17.516 13.107 -0.794 1.00 69.00 297 PRO A C 1
ATOM 2215 O O . PRO A 1 297 ? -18.256 13.947 -1.313 1.00 69.00 297 PRO A O 1
ATOM 2218 N N . GLU A 1 298 ? -16.760 13.376 0.267 1.00 71.06 298 GLU A N 1
ATOM 2219 C CA . GLU A 1 298 ? -16.705 14.715 0.841 1.00 71.06 298 GLU A CA 1
ATOM 2220 C C . GLU A 1 298 ? -15.933 15.655 -0.089 1.00 71.06 298 GLU A C 1
ATOM 2222 O O . GLU A 1 298 ? -14.923 15.283 -0.694 1.00 71.06 298 GLU A O 1
ATOM 2227 N N . GLN A 1 299 ? -16.414 16.892 -0.208 1.00 72.25 299 GLN A N 1
ATOM 2228 C CA . GLN A 1 299 ? -15.734 17.909 -0.994 1.00 72.25 299 GLN A CA 1
ATOM 2229 C C . GLN A 1 299 ? -14.398 18.258 -0.327 1.00 72.25 299 GLN A C 1
ATOM 2231 O O . GLN A 1 299 ? -14.336 18.489 0.880 1.00 72.25 299 GLN A O 1
ATOM 2236 N N . LEU A 1 300 ? -13.318 18.299 -1.110 1.00 74.19 300 LEU A N 1
ATOM 2237 C CA . LEU A 1 300 ? -11.998 18.612 -0.569 1.00 74.19 300 LEU A CA 1
ATOM 2238 C C . LEU A 1 300 ? -11.987 20.021 0.054 1.00 74.19 300 LEU A C 1
ATOM 2240 O O . LEU A 1 300 ? -12.486 20.962 -0.573 1.00 74.19 300 LEU A O 1
ATOM 2244 N N . PRO A 1 301 ? -11.387 20.192 1.246 1.00 75.12 301 PRO A N 1
ATOM 2245 C CA . PRO A 1 301 ? -11.211 21.505 1.852 1.00 75.12 301 PRO A CA 1
ATOM 2246 C C . PRO A 1 301 ? -10.459 22.477 0.932 1.00 75.12 301 PRO A C 1
ATOM 2248 O O . PRO A 1 301 ? -9.566 22.077 0.183 1.00 75.12 301 PRO A O 1
ATOM 2251 N N . ALA A 1 302 ? -10.763 23.774 1.026 1.00 80.50 302 ALA A N 1
ATOM 2252 C CA . ALA A 1 302 ? -10.090 24.801 0.222 1.00 80.50 302 ALA A CA 1
ATOM 2253 C C . ALA A 1 302 ? -8.561 24.839 0.449 1.00 80.50 302 ALA A C 1
ATOM 2255 O O . ALA A 1 302 ? -7.804 25.153 -0.469 1.00 80.50 302 ALA A O 1
ATOM 2256 N N . ASP A 1 303 ? -8.111 24.460 1.648 1.00 79.50 303 ASP A N 1
ATOM 2257 C CA . ASP A 1 303 ? -6.710 24.391 2.080 1.00 79.50 303 ASP A CA 1
ATOM 2258 C C . ASP A 1 303 ? -6.043 23.027 1.799 1.00 79.50 303 ASP A C 1
ATOM 2260 O O . ASP A 1 303 ? -4.932 22.762 2.256 1.00 79.50 303 ASP A O 1
ATOM 2264 N N . TRP A 1 304 ? -6.682 22.132 1.035 1.00 77.31 304 TRP A N 1
ATOM 2265 C CA . TRP A 1 304 ? -6.199 20.758 0.843 1.00 77.31 304 TRP A CA 1
ATOM 2266 C C . TRP A 1 304 ? -4.762 20.671 0.311 1.00 77.31 304 TRP A C 1
ATOM 2268 O O . TRP A 1 304 ? -3.966 19.854 0.769 1.00 77.31 304 TRP A O 1
ATOM 2278 N N . ASN A 1 305 ? -4.396 21.548 -0.625 1.00 72.50 305 ASN A N 1
ATOM 2279 C CA . ASN A 1 305 ? -3.034 21.590 -1.160 1.00 72.50 305 ASN A CA 1
ATOM 2280 C C . ASN A 1 305 ? -1.993 21.999 -0.108 1.00 72.50 305 ASN A C 1
ATOM 2282 O O . ASN A 1 305 ? -0.858 21.537 -0.174 1.00 72.50 305 ASN A O 1
ATOM 2286 N N . GLU A 1 306 ? -2.361 22.865 0.835 1.00 74.62 306 GLU A N 1
ATOM 2287 C CA . GLU A 1 306 ? -1.480 23.289 1.928 1.00 74.62 306 GLU A CA 1
ATOM 2288 C C . GLU A 1 306 ? -1.281 22.132 2.905 1.00 74.62 306 GLU A C 1
ATOM 2290 O O . GLU A 1 306 ? -0.140 21.783 3.203 1.00 74.62 306 GLU A O 1
ATOM 2295 N N . LYS A 1 307 ? -2.365 21.430 3.260 1.00 70.06 307 LYS A N 1
ATOM 2296 C CA . LYS A 1 307 ? -2.304 20.191 4.051 1.00 70.06 307 LYS A CA 1
ATOM 2297 C C . LYS A 1 307 ? -1.388 19.147 3.421 1.00 70.06 307 LYS A C 1
ATOM 2299 O O . LYS A 1 307 ? -0.560 18.574 4.119 1.00 70.06 307 LYS A O 1
ATOM 2304 N N . LEU A 1 308 ? -1.490 18.918 2.108 1.00 69.44 308 LEU A N 1
ATOM 2305 C CA . LEU A 1 308 ? -0.604 17.993 1.391 1.00 69.44 308 LEU A CA 1
ATOM 2306 C C . LEU A 1 308 ? 0.873 18.401 1.511 1.00 69.44 308 LEU A C 1
ATOM 2308 O O . LEU A 1 308 ? 1.720 17.543 1.758 1.00 69.44 308 LEU A O 1
ATOM 2312 N N . ILE A 1 309 ? 1.184 19.695 1.402 1.00 68.44 309 ILE A N 1
ATOM 2313 C CA . ILE A 1 309 ? 2.550 20.202 1.587 1.00 68.44 309 ILE A CA 1
ATOM 2314 C C . ILE A 1 309 ? 3.034 19.954 3.022 1.00 68.44 309 ILE A C 1
ATOM 2316 O O . ILE A 1 309 ? 4.153 19.471 3.198 1.00 68.44 309 ILE A O 1
ATOM 2320 N N . GLU A 1 310 ? 2.200 20.219 4.032 1.00 72.94 310 GLU A N 1
ATOM 2321 C CA . GLU A 1 310 ? 2.525 19.964 5.445 1.00 72.94 310 GLU A CA 1
ATOM 2322 C C . GLU A 1 310 ? 2.832 18.487 5.719 1.00 72.94 310 GLU A C 1
ATOM 2324 O O . GLU A 1 310 ? 3.756 18.171 6.469 1.00 72.94 310 GLU A O 1
ATOM 2329 N N . ILE A 1 311 ? 2.111 17.568 5.068 1.00 71.94 311 ILE A N 1
ATOM 2330 C CA . ILE A 1 311 ? 2.380 16.127 5.163 1.00 71.94 311 ILE A CA 1
ATOM 2331 C C . ILE A 1 311 ? 3.462 15.642 4.180 1.00 71.94 311 ILE A C 1
ATOM 2333 O O . ILE A 1 311 ? 3.640 14.435 4.000 1.00 71.94 311 ILE A O 1
ATOM 2337 N N . GLY A 1 312 ? 4.216 16.552 3.553 1.00 63.50 312 GLY A N 1
ATOM 2338 C CA . GLY A 1 312 ? 5.399 16.244 2.740 1.00 63.50 312 GLY A CA 1
ATOM 2339 C C . GLY A 1 312 ? 5.123 15.861 1.282 1.00 63.50 312 GLY A C 1
ATOM 2340 O O . GLY A 1 312 ? 6.025 15.386 0.593 1.00 63.50 312 GLY A O 1
ATOM 2341 N N . TYR A 1 313 ? 3.900 16.069 0.793 1.00 61.72 313 TYR A N 1
ATOM 2342 C CA . TYR A 1 313 ? 3.528 15.887 -0.608 1.00 61.72 313 TYR A CA 1
ATOM 2343 C C . TYR A 1 313 ? 3.711 17.221 -1.334 1.00 61.72 313 TYR A C 1
ATOM 2345 O O . TYR A 1 313 ? 2.875 18.121 -1.271 1.00 61.72 313 TYR A O 1
ATOM 2353 N N . SER A 1 314 ? 4.854 17.381 -1.997 1.00 52.34 314 SER A N 1
ATOM 2354 C CA . SER A 1 314 ? 5.182 18.625 -2.688 1.00 52.34 314 SER A CA 1
ATOM 2355 C C . SER A 1 314 ? 4.225 18.906 -3.856 1.00 52.34 314 SER A C 1
ATOM 2357 O O . SER A 1 314 ? 3.781 18.016 -4.591 1.00 52.34 314 SER A O 1
ATOM 2359 N N . LYS A 1 315 ? 3.927 20.193 -4.055 1.00 38.56 315 LYS A N 1
ATOM 2360 C CA . LYS A 1 315 ? 3.249 20.711 -5.244 1.00 38.56 315 LYS A CA 1
ATOM 2361 C C . LYS A 1 315 ? 4.209 20.546 -6.429 1.00 38.56 315 LYS A C 1
ATOM 2363 O O . LYS A 1 315 ? 5.049 21.405 -6.676 1.00 38.56 315 LYS A O 1
ATOM 2368 N N . GLY A 1 316 ? 4.137 19.411 -7.122 1.00 32.97 316 GLY A N 1
ATOM 2369 C CA . GLY A 1 316 ? 4.874 19.215 -8.370 1.00 32.97 316 GLY A CA 1
ATOM 2370 C C . GLY A 1 316 ? 4.525 20.331 -9.356 1.00 32.97 316 GLY A C 1
ATOM 2371 O O . GLY A 1 316 ? 3.342 20.583 -9.591 1.00 32.97 316 GLY A O 1
ATOM 2372 N N . ALA A 1 317 ? 5.566 21.005 -9.844 1.00 27.11 317 ALA A N 1
ATOM 2373 C CA . ALA A 1 317 ? 5.544 22.104 -10.797 1.00 27.11 317 ALA A CA 1
ATOM 2374 C C . ALA A 1 317 ? 4.599 21.861 -11.988 1.00 27.11 317 ALA A C 1
ATOM 2376 O O . ALA A 1 317 ? 4.388 20.722 -12.408 1.00 27.11 317 ALA A O 1
ATOM 2377 N N . ARG A 1 318 ? 4.027 22.971 -12.468 1.00 29.45 318 ARG A N 1
ATOM 2378 C CA . ARG A 1 318 ? 3.278 23.076 -13.725 1.00 29.45 318 ARG A CA 1
ATOM 2379 C C . ARG A 1 318 ? 4.103 22.595 -14.911 1.00 29.45 318 ARG A C 1
ATOM 2381 O O . ARG A 1 318 ? 5.334 22.810 -14.867 1.00 29.45 318 ARG A O 1
#